Protein AF-A0A1V4ISD0-F1 (afdb_monomer_lite)

Secondary structure (DSSP, 8-state):
--EEE-TTS-EEES---TT-BHHHHHHHHHHHHHHS---GGG-TT-TTTSSS--B--HHHHHHHTTT-HHHHHHHHHHHEEEEE-TTT-SEEEEE--SSS-TTB-TTS-BTTGGG--HHHHH--SS-B-HHHHHHHHHHHHHHHHHHHHHHHHHHS---HHHHHHHTTSTTTT-SSS--BHHHHHHHHHHTTSS-HHHHHHHT----

Structure (mmCIF, N/CA/C/O backbone):
data_AF-A0A1V4ISD0-F1
#
_entry.id   AF-A0A1V4ISD0-F1
#
loop_
_atom_site.group_PDB
_atom_site.id
_atom_site.type_symbol
_atom_site.label_atom_id
_atom_site.label_alt_id
_atom_site.label_comp_id
_atom_site.label_asym_id
_atom_site.label_entity_id
_atom_site.label_seq_id
_atom_site.pdbx_PDB_ins_code
_atom_site.Cartn_x
_atom_site.Cartn_y
_atom_site.Cartn_z
_atom_site.occupancy
_atom_site.B_iso_or_equiv
_atom_site.auth_seq_id
_atom_site.auth_comp_id
_atom_site.auth_asym_id
_atom_site.auth_atom_id
_atom_site.pdbx_PDB_model_num
ATOM 1 N N . MET A 1 1 ? -12.040 -13.423 4.456 1.00 89.31 1 MET A N 1
ATOM 2 C CA . MET A 1 1 ? -11.631 -13.201 5.857 1.00 89.31 1 MET A CA 1
ATOM 3 C C . MET A 1 1 ? -12.620 -12.253 6.519 1.00 89.31 1 MET A C 1
ATOM 5 O O . MET A 1 1 ? -13.401 -11.621 5.814 1.00 89.31 1 MET A O 1
ATOM 9 N N . LYS A 1 2 ? -12.567 -12.124 7.839 1.00 94.94 2 LYS A N 1
ATOM 10 C CA . LYS A 1 2 ? -13.334 -11.169 8.632 1.00 94.94 2 LYS A CA 1
ATOM 11 C C . LYS A 1 2 ? -12.433 -10.589 9.715 1.00 94.94 2 LYS A C 1
ATOM 13 O O . LYS A 1 2 ? -11.799 -11.337 10.454 1.00 94.94 2 LYS A O 1
ATOM 18 N N . LEU A 1 3 ? -12.411 -9.263 9.832 1.00 96.69 3 LEU A N 1
ATOM 19 C CA . LEU A 1 3 ? -11.763 -8.590 10.955 1.00 96.69 3 LEU A CA 1
ATOM 20 C C . LEU A 1 3 ? -12.702 -8.512 12.161 1.00 96.69 3 LEU A C 1
ATOM 22 O O . LEU A 1 3 ? -13.912 -8.314 12.018 1.00 96.69 3 LEU A O 1
ATOM 26 N N . GLN A 1 4 ? -12.132 -8.663 13.350 1.00 95.19 4 GLN A N 1
ATOM 27 C CA . GLN A 1 4 ? -12.826 -8.600 14.630 1.00 95.19 4 GLN A CA 1
ATOM 28 C C . GLN A 1 4 ? -11.865 -8.199 15.752 1.00 95.19 4 GLN A C 1
ATOM 30 O O . GLN A 1 4 ? -10.648 -8.245 15.585 1.00 95.19 4 GLN A O 1
ATOM 35 N N . PHE A 1 5 ? -12.412 -7.794 16.896 1.00 94.94 5 PHE A N 1
ATOM 36 C CA . PHE A 1 5 ? -11.618 -7.644 18.110 1.00 94.94 5 PHE A CA 1
ATOM 37 C C . PHE A 1 5 ? -11.350 -9.019 18.725 1.00 94.94 5 PHE A C 1
ATOM 39 O O . PHE A 1 5 ? -12.264 -9.836 18.834 1.00 94.94 5 PHE A O 1
ATOM 46 N N . ASP A 1 6 ? -10.102 -9.268 19.108 1.00 93.75 6 ASP A N 1
ATOM 47 C CA . ASP A 1 6 ? -9.699 -10.447 19.866 1.00 93.75 6 ASP A CA 1
ATOM 48 C C . ASP A 1 6 ? -10.039 -10.308 21.363 1.00 93.75 6 ASP A C 1
ATOM 50 O O . ASP A 1 6 ? -10.579 -9.290 21.809 1.00 93.75 6 ASP A O 1
ATOM 54 N N . ALA A 1 7 ? -9.732 -11.337 22.160 1.00 92.50 7 ALA A N 1
ATOM 55 C CA . ALA A 1 7 ? -10.010 -11.338 23.601 1.00 92.50 7 ALA A CA 1
ATOM 56 C C . ALA A 1 7 ? -9.284 -10.221 24.384 1.00 92.50 7 ALA A C 1
ATOM 58 O O . ALA A 1 7 ? -9.693 -9.890 25.497 1.00 92.50 7 ALA A O 1
ATOM 59 N N . GLU A 1 8 ? -8.230 -9.629 23.815 1.00 93.75 8 GLU A N 1
ATOM 60 C CA . GLU A 1 8 ? -7.487 -8.500 24.384 1.00 93.75 8 GLU A CA 1
ATOM 61 C C . GLU A 1 8 ? -7.990 -7.143 23.855 1.00 93.75 8 GLU A C 1
ATOM 63 O O . GLU A 1 8 ? -7.431 -6.098 24.194 1.00 93.75 8 GLU A O 1
ATOM 68 N N . GLY A 1 9 ? -9.035 -7.137 23.021 1.00 93.12 9 GLY A N 1
ATOM 69 C CA . GLY A 1 9 ? -9.573 -5.933 22.390 1.00 93.12 9 GLY A CA 1
ATOM 70 C C . GLY A 1 9 ? -8.717 -5.409 21.234 1.00 93.12 9 GLY A C 1
ATOM 71 O O . GLY A 1 9 ? -8.864 -4.250 20.842 1.00 93.12 9 GLY A O 1
ATOM 72 N N . LYS A 1 10 ? -7.814 -6.224 20.677 1.00 94.75 10 LYS A N 1
ATOM 73 C CA . LYS A 1 10 ? -6.991 -5.853 19.521 1.00 94.75 10 LYS A CA 1
ATOM 74 C C . LYS A 1 10 ? -7.644 -6.318 18.228 1.00 94.75 10 LYS A C 1
ATOM 76 O O . LYS A 1 10 ? -8.254 -7.378 18.161 1.00 94.75 10 LYS A O 1
ATOM 81 N N . VAL A 1 11 ? -7.479 -5.542 17.164 1.00 95.12 11 VAL A N 1
ATOM 82 C CA . VAL A 1 11 ? -7.968 -5.914 15.835 1.00 95.12 11 VAL A CA 1
ATOM 83 C C . VAL A 1 11 ? -7.170 -7.103 15.306 1.00 95.12 11 VAL A C 1
ATOM 85 O O . VAL A 1 11 ? -5.937 -7.069 15.227 1.00 95.12 11 VAL A O 1
ATOM 88 N N . ASN A 1 12 ? -7.886 -8.152 14.932 1.00 96.25 12 ASN A N 1
ATOM 89 C CA . ASN A 1 12 ? -7.360 -9.381 14.362 1.00 96.25 12 ASN A CA 1
ATOM 90 C C . ASN A 1 12 ? -8.290 -9.876 13.245 1.00 96.25 12 ASN A C 1
ATOM 92 O O . ASN A 1 12 ? -9.368 -9.320 13.038 1.00 96.25 12 ASN A O 1
ATOM 96 N N . TYR A 1 13 ? -7.876 -10.907 12.518 1.00 96.06 13 TYR A N 1
ATOM 97 C CA . TYR A 1 13 ? -8.700 -11.591 11.529 1.00 96.06 13 TYR A CA 1
ATOM 98 C C . TYR A 1 13 ? -8.968 -13.038 11.936 1.00 96.06 13 TYR A C 1
ATOM 100 O O . TYR A 1 13 ? -8.161 -13.659 12.624 1.00 96.06 13 TYR A O 1
ATOM 108 N N . ASP A 1 14 ? -10.104 -13.567 11.487 1.00 95.00 14 ASP A N 1
ATOM 109 C CA . ASP A 1 14 ? -10.493 -14.958 11.717 1.00 95.00 14 ASP A CA 1
ATOM 110 C C . ASP A 1 14 ? -9.541 -15.934 11.010 1.00 95.00 14 ASP A C 1
ATOM 112 O O . ASP A 1 14 ? -8.910 -16.777 11.642 1.00 95.00 14 ASP A O 1
ATOM 116 N N . LYS A 1 15 ? -9.400 -15.810 9.690 1.00 95.62 15 LYS A N 1
ATOM 117 C CA . LYS A 1 15 ? -8.555 -16.658 8.859 1.00 95.62 15 LYS A CA 1
ATOM 118 C C . LYS A 1 15 ? -8.295 -16.061 7.487 1.00 95.62 15 LYS A C 1
ATOM 120 O O . LYS A 1 15 ? -9.126 -15.354 6.912 1.00 95.62 15 LYS A O 1
ATOM 125 N N . ILE A 1 16 ? -7.160 -16.456 6.931 1.00 96.56 16 ILE A N 1
ATOM 126 C CA . ILE A 1 16 ? -6.814 -16.293 5.521 1.00 96.56 16 ILE A CA 1
ATOM 127 C C . ILE A 1 16 ? -6.571 -17.673 4.905 1.00 96.56 16 ILE A C 1
ATOM 129 O O . ILE A 1 16 ? -6.437 -18.674 5.607 1.00 96.56 16 ILE A O 1
ATOM 133 N N . ASN A 1 17 ? -6.544 -17.740 3.582 1.00 95.81 17 ASN A N 1
ATOM 134 C CA . ASN A 1 17 ? -6.202 -18.939 2.824 1.00 95.81 17 ASN A CA 1
ATOM 135 C C . ASN A 1 17 ? -5.301 -18.564 1.640 1.00 95.81 17 ASN A C 1
ATOM 137 O O . ASN A 1 17 ? -5.129 -17.386 1.335 1.00 95.81 17 ASN A O 1
ATOM 141 N N . LYS A 1 18 ? -4.763 -19.568 0.944 1.00 95.94 18 LYS A N 1
ATOM 142 C CA . LYS A 1 18 ? -3.834 -19.363 -0.180 1.00 95.94 18 LYS A CA 1
ATOM 143 C C . LYS A 1 18 ? -4.419 -18.567 -1.357 1.00 95.94 18 LYS A C 1
ATOM 145 O O . LYS A 1 18 ? -3.673 -18.062 -2.182 1.00 95.94 18 LYS A O 1
ATOM 150 N N . SER A 1 19 ? -5.746 -18.462 -1.445 1.00 97.44 19 SER A N 1
ATOM 151 C CA . SER A 1 19 ? -6.449 -17.662 -2.458 1.00 97.44 19 SER A CA 1
ATOM 152 C C . SER A 1 19 ? -6.842 -16.262 -1.973 1.00 97.44 19 SER A C 1
ATOM 154 O O . SER A 1 19 ? -7.517 -15.545 -2.701 1.00 97.44 19 SER A O 1
ATOM 156 N N . THR A 1 20 ? -6.485 -15.882 -0.742 1.00 98.31 20 THR A N 1
ATOM 157 C CA . THR A 1 20 ? -6.809 -14.557 -0.200 1.00 98.31 20 THR A CA 1
ATOM 158 C C . THR A 1 20 ? -5.965 -13.502 -0.901 1.00 98.31 20 THR A C 1
ATOM 160 O O . THR A 1 20 ? -4.745 -13.637 -0.995 1.00 98.31 20 THR A O 1
ATOM 163 N N . THR A 1 21 ? -6.618 -12.448 -1.372 1.00 98.69 21 THR A N 1
ATOM 164 C CA . THR A 1 21 ? -5.990 -11.310 -2.048 1.00 98.69 21 THR A CA 1
ATOM 165 C C . THR A 1 21 ? -5.805 -10.135 -1.097 1.00 98.69 21 THR A C 1
ATOM 167 O O . THR A 1 21 ? -6.469 -10.034 -0.062 1.00 98.69 21 THR A O 1
ATOM 170 N N . VAL A 1 22 ? -4.949 -9.184 -1.471 1.00 98.62 22 VAL A N 1
ATOM 171 C CA . V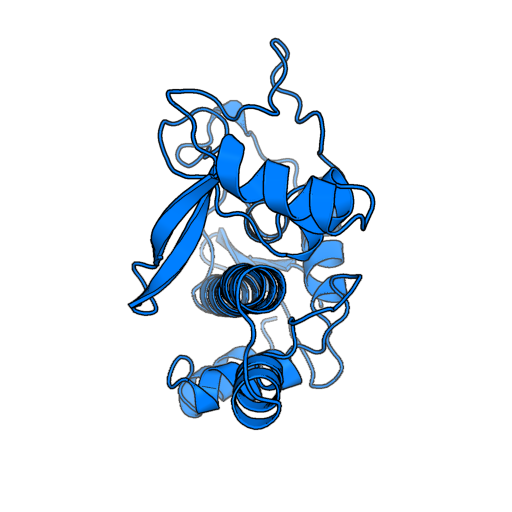AL A 1 22 ? -4.862 -7.882 -0.793 1.00 98.62 22 VAL A CA 1
ATOM 172 C C . VAL A 1 22 ? -6.226 -7.190 -0.794 1.00 98.62 22 VAL A C 1
ATOM 174 O O . VAL A 1 22 ? -6.621 -6.617 0.220 1.00 98.62 22 VAL A O 1
ATOM 177 N N . LYS A 1 23 ? -6.995 -7.302 -1.883 1.00 98.12 23 LYS A N 1
ATOM 178 C CA . LYS A 1 23 ? -8.324 -6.701 -1.997 1.00 98.12 23 LYS A CA 1
ATOM 179 C C . LYS A 1 23 ? -9.264 -7.230 -0.920 1.00 98.12 23 LYS A C 1
ATOM 181 O O . LYS A 1 23 ? -9.967 -6.435 -0.304 1.00 98.12 23 LYS A O 1
ATOM 186 N N . ASP A 1 24 ? -9.228 -8.532 -0.642 1.00 98.31 24 ASP A N 1
ATOM 187 C CA . ASP A 1 24 ? -10.036 -9.141 0.420 1.00 98.31 24 ASP A CA 1
ATOM 188 C C . ASP A 1 24 ? -9.707 -8.554 1.800 1.00 98.31 24 ASP A C 1
ATOM 190 O O . ASP A 1 24 ? -10.611 -8.356 2.618 1.00 98.31 24 ASP A O 1
ATOM 194 N N . ILE A 1 25 ? -8.430 -8.237 2.059 1.00 97.94 25 ILE A N 1
ATOM 195 C CA . ILE A 1 25 ? -8.010 -7.537 3.282 1.00 97.94 25 ILE A CA 1
ATOM 196 C C . ILE A 1 25 ? -8.640 -6.146 3.329 1.00 97.94 25 ILE A C 1
ATOM 198 O O . ILE A 1 25 ? -9.249 -5.782 4.332 1.00 97.94 25 ILE A O 1
ATOM 202 N N . LEU A 1 26 ? -8.512 -5.369 2.251 1.00 97.69 26 LEU A N 1
ATOM 203 C CA . LEU A 1 26 ? -8.993 -3.986 2.195 1.00 97.69 26 LEU A CA 1
ATOM 204 C C . LEU A 1 26 ? -10.513 -3.906 2.328 1.00 97.69 26 LEU A C 1
ATOM 206 O O . LEU A 1 26 ? -11.014 -3.112 3.121 1.00 97.69 26 LEU A O 1
ATOM 210 N N . ASP A 1 27 ? -11.232 -4.779 1.626 1.00 97.38 27 ASP A N 1
ATOM 211 C CA . ASP A 1 27 ? -12.682 -4.903 1.748 1.00 97.38 27 ASP A CA 1
ATOM 212 C C . ASP A 1 27 ? -13.069 -5.270 3.194 1.00 97.38 27 ASP A C 1
ATOM 214 O O . ASP A 1 27 ? -14.032 -4.733 3.743 1.00 97.38 27 ASP A O 1
ATOM 218 N N . SER A 1 28 ? -12.288 -6.133 3.855 1.00 97.50 28 SER A N 1
ATOM 219 C CA . SER A 1 28 ? -12.518 -6.501 5.258 1.00 97.50 28 SER A CA 1
ATOM 220 C C . SER A 1 28 ? -12.265 -5.346 6.227 1.00 97.50 28 SER A C 1
ATOM 222 O O . SER A 1 28 ? -12.998 -5.225 7.210 1.00 97.50 28 SER A O 1
ATOM 224 N N . VAL A 1 29 ? -11.274 -4.486 5.962 1.00 96.62 29 VAL A N 1
ATOM 225 C CA . VAL A 1 29 ? -11.042 -3.245 6.724 1.00 96.62 29 VAL A CA 1
ATOM 226 C C . VAL A 1 29 ? -12.230 -2.301 6.577 1.00 96.62 29 VAL A C 1
ATOM 228 O O . VAL A 1 29 ? -12.762 -1.835 7.585 1.00 96.62 29 VAL A O 1
ATOM 231 N N . ASP A 1 30 ? -12.693 -2.067 5.349 1.00 94.69 30 ASP A N 1
ATOM 232 C CA . ASP A 1 30 ? -13.827 -1.177 5.090 1.00 94.69 30 ASP A CA 1
ATOM 233 C C . ASP A 1 30 ? -15.115 -1.713 5.760 1.00 94.69 30 ASP A C 1
ATOM 235 O O . ASP A 1 30 ? -15.827 -0.966 6.435 1.00 94.69 30 ASP A O 1
ATOM 239 N N . ILE A 1 31 ? -15.386 -3.024 5.676 1.00 96.56 31 ILE A N 1
ATOM 240 C CA . ILE A 1 31 ? -16.509 -3.673 6.382 1.00 96.56 31 ILE A CA 1
ATOM 241 C C . ILE A 1 31 ? -16.371 -3.523 7.903 1.00 96.56 31 ILE A C 1
ATOM 243 O O . ILE A 1 31 ? -17.351 -3.222 8.590 1.00 96.56 31 ILE A O 1
ATOM 247 N N . PHE A 1 32 ? -15.172 -3.732 8.447 1.00 96.12 32 PHE A N 1
ATOM 248 C CA . PHE A 1 32 ? -14.924 -3.625 9.881 1.00 96.12 32 PHE A CA 1
ATOM 249 C C . PHE A 1 32 ? -15.177 -2.216 10.405 1.00 96.12 32 PHE A C 1
ATOM 251 O O . PHE A 1 32 ? -15.872 -2.076 11.409 1.00 96.12 32 PHE A O 1
ATOM 258 N N . LEU A 1 33 ? -14.672 -1.190 9.718 1.00 92.44 33 LEU A N 1
ATOM 259 C CA . LEU A 1 33 ? -14.842 0.214 10.102 1.00 92.44 33 LEU A CA 1
ATOM 260 C C . LEU A 1 33 ? -16.295 0.687 9.961 1.00 92.44 33 LEU A C 1
ATOM 262 O O . LEU A 1 33 ? -16.757 1.475 10.782 1.00 92.44 33 LEU A O 1
ATOM 266 N N . ASN A 1 34 ? -17.035 0.174 8.974 1.00 92.94 34 ASN A N 1
ATOM 267 C CA . ASN A 1 34 ? -18.469 0.448 8.840 1.00 92.94 34 ASN A CA 1
ATOM 268 C C . ASN A 1 34 ? -19.282 -0.144 10.001 1.00 92.94 34 ASN A C 1
ATOM 270 O O . ASN A 1 34 ? -20.215 0.490 10.491 1.00 92.94 34 ASN A O 1
ATOM 274 N N . ASN A 1 35 ? -18.923 -1.348 10.453 1.00 93.88 35 ASN A N 1
ATOM 275 C CA . ASN A 1 35 ? -19.599 -2.021 11.565 1.00 93.88 35 ASN A CA 1
ATOM 276 C C . ASN A 1 35 ? -19.117 -1.540 12.942 1.00 93.88 35 ASN A C 1
ATOM 278 O O . ASN A 1 35 ? -19.845 -1.668 13.923 1.00 93.88 35 ASN A O 1
ATOM 282 N N . ASN A 1 36 ? -17.904 -0.992 13.015 1.00 90.38 36 ASN A N 1
ATOM 283 C CA . ASN A 1 36 ? -17.269 -0.508 14.237 1.00 90.38 36 ASN A CA 1
ATOM 284 C C . ASN A 1 36 ? -16.715 0.906 13.998 1.00 90.38 36 ASN A C 1
ATOM 286 O O . ASN A 1 36 ? -15.499 1.067 13.858 1.00 90.38 36 ASN A O 1
ATOM 290 N N . PRO A 1 37 ? -17.579 1.938 13.927 1.00 84.88 37 PRO A N 1
ATOM 291 C CA . PRO A 1 37 ? -17.124 3.307 13.737 1.00 84.88 37 PRO A CA 1
ATOM 292 C C . PRO A 1 37 ? -16.153 3.702 14.853 1.00 84.88 37 PRO A C 1
ATOM 294 O O . PRO A 1 37 ? -16.508 3.686 16.032 1.00 84.88 37 PRO A O 1
ATOM 297 N N . LEU A 1 38 ? -14.919 4.036 14.481 1.00 78.75 38 LEU A N 1
ATOM 298 C CA . LEU A 1 38 ? -13.887 4.446 15.429 1.00 78.75 38 LEU A CA 1
ATOM 299 C C . LEU A 1 38 ? -13.968 5.950 15.685 1.00 78.75 38 LEU A C 1
ATOM 301 O O . LEU A 1 38 ? -14.173 6.738 14.759 1.00 78.75 38 LEU A O 1
ATOM 305 N N . ASP A 1 39 ? -13.752 6.359 16.935 1.00 73.50 39 ASP A N 1
ATOM 306 C CA . ASP A 1 39 ? -13.609 7.772 17.275 1.00 73.50 39 ASP A CA 1
ATOM 307 C C . ASP A 1 39 ? -12.235 8.289 16.827 1.00 73.50 39 ASP A C 1
ATOM 309 O O . ASP A 1 39 ? -11.263 8.336 17.583 1.00 73.50 39 ASP A O 1
ATOM 313 N N . CYS A 1 40 ? -12.156 8.697 15.561 1.00 64.62 40 CYS A N 1
ATOM 314 C CA . CYS A 1 40 ? -10.941 9.253 14.976 1.00 64.62 40 CYS A CA 1
ATOM 315 C C . CYS A 1 40 ? -10.448 10.524 15.692 1.00 64.62 40 CYS A C 1
ATOM 317 O O . CYS A 1 40 ? -9.288 10.895 15.506 1.00 64.62 40 CYS A O 1
ATOM 319 N N . SER A 1 41 ? -11.283 11.199 16.495 1.00 65.19 41 SER A N 1
ATOM 320 C CA . SER A 1 41 ? -10.867 12.389 17.249 1.00 65.19 41 SER A CA 1
ATOM 321 C C . SER A 1 41 ? -9.951 12.043 18.430 1.00 65.19 41 SER A C 1
ATOM 323 O O . SER A 1 41 ? -9.050 12.819 18.748 1.00 65.19 41 SER A O 1
ATOM 325 N N . GLY A 1 42 ? -10.110 10.844 19.002 1.00 65.94 42 GLY A N 1
ATOM 326 C CA . GLY A 1 42 ? -9.232 10.273 20.028 1.00 65.94 42 GLY A CA 1
ATOM 327 C C . GLY A 1 42 ? -8.022 9.523 19.466 1.00 65.94 42 GLY A C 1
ATOM 328 O O . GLY A 1 42 ? -7.266 8.915 20.219 1.00 65.94 42 GLY A O 1
ATOM 329 N N . CYS A 1 43 ? -7.829 9.543 18.145 1.00 75.56 43 CYS A N 1
ATOM 330 C CA . CYS A 1 43 ? -6.781 8.778 17.494 1.00 75.56 43 CYS A CA 1
ATOM 331 C C . CYS A 1 43 ? -5.389 9.365 17.755 1.00 75.56 43 CYS A C 1
ATOM 333 O O . CYS A 1 43 ? -4.945 10.302 17.080 1.00 75.56 43 CYS A O 1
ATOM 335 N N . GLU A 1 44 ? -4.655 8.764 18.692 1.00 71.12 44 GLU A N 1
ATOM 336 C CA . 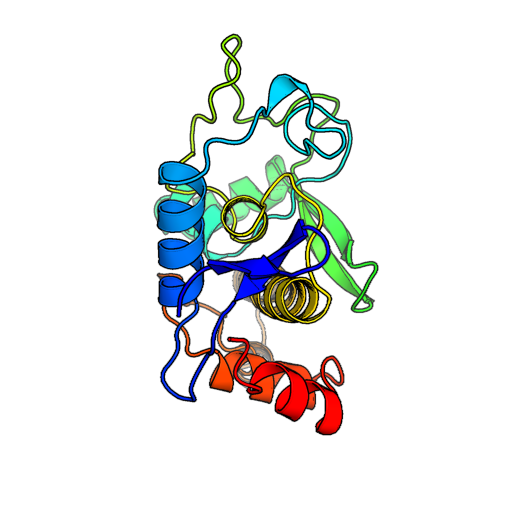GLU A 1 44 ? -3.275 9.155 18.979 1.00 71.12 44 GLU A CA 1
ATOM 337 C C . GLU A 1 44 ? -2.341 8.934 17.786 1.00 71.12 44 GLU A C 1
ATOM 339 O O . GLU A 1 44 ? -1.294 9.561 17.719 1.00 71.12 44 GLU A O 1
ATOM 344 N N . GLU A 1 45 ? -2.693 8.103 16.808 1.00 74.12 45 GLU A N 1
ATOM 345 C CA . GLU A 1 45 ? -1.800 7.749 15.702 1.00 74.12 45 GLU A CA 1
ATOM 346 C C . GLU A 1 45 ? -2.225 8.314 14.332 1.00 74.12 45 GLU A C 1
ATOM 348 O O . GLU A 1 45 ? -1.909 7.748 13.287 1.00 74.12 45 GLU A O 1
ATOM 353 N N . SER A 1 46 ? -2.919 9.457 14.294 1.00 77.38 46 SER A N 1
ATOM 354 C CA . SER A 1 46 ? -3.370 10.045 13.022 1.00 77.38 46 SER A CA 1
ATOM 355 C C . SER A 1 46 ? -2.219 10.631 12.190 1.00 77.38 46 SER A C 1
ATOM 357 O O . SER A 1 46 ? -1.830 11.795 12.351 1.00 77.38 46 SER A O 1
ATOM 359 N N . CYS A 1 47 ? -1.712 9.855 11.226 1.00 80.12 47 CYS A N 1
ATOM 360 C CA . CYS A 1 47 ? -0.718 10.332 10.262 1.00 80.12 47 CYS A CA 1
ATOM 361 C C . CYS A 1 47 ? -1.233 11.530 9.447 1.00 80.12 47 CYS A C 1
ATOM 363 O O . CYS A 1 47 ? -0.439 12.359 9.023 1.00 80.12 47 CYS A O 1
ATOM 365 N N . CYS A 1 48 ? -2.548 11.707 9.282 1.00 83.38 48 CYS A N 1
ATOM 366 C CA . CYS A 1 48 ? -3.117 12.834 8.541 1.00 83.38 48 CYS A CA 1
ATOM 367 C C . CYS A 1 48 ? -2.921 14.195 9.229 1.00 83.38 48 CYS A C 1
ATOM 369 O O . CYS A 1 48 ? -2.817 15.205 8.535 1.00 83.38 48 CYS A O 1
ATOM 371 N N . LYS A 1 49 ? -2.871 14.233 10.567 1.00 82.31 49 LYS A N 1
ATOM 372 C CA . LYS A 1 49 ? -2.783 15.476 11.362 1.00 82.31 49 LYS A CA 1
ATOM 373 C C . LYS A 1 49 ? -1.463 15.657 12.103 1.00 82.31 49 LYS A C 1
ATOM 375 O O . LYS A 1 49 ? -1.166 16.745 12.588 1.00 82.31 49 LYS A O 1
ATOM 380 N N . LYS A 1 50 ? -0.658 14.603 12.195 1.00 81.19 50 LYS A N 1
ATOM 381 C CA . LYS A 1 50 ? 0.672 14.653 12.806 1.00 81.19 50 LYS A CA 1
ATOM 382 C C . LYS A 1 50 ? 1.748 14.940 11.768 1.00 81.19 50 LYS A C 1
ATOM 384 O O . LYS A 1 50 ? 1.536 14.744 10.580 1.00 81.19 50 LYS A O 1
ATOM 389 N N . SER A 1 51 ? 2.937 15.334 12.214 1.00 80.38 51 SER A N 1
ATOM 390 C CA . SER A 1 51 ? 4.115 15.526 11.350 1.00 80.38 51 SER A CA 1
ATOM 391 C C . SER A 1 51 ? 4.717 14.218 10.814 1.00 80.38 51 SER A C 1
ATOM 393 O O . SER A 1 51 ? 5.712 14.245 10.091 1.00 80.38 51 SER A O 1
ATOM 395 N N . TRP A 1 52 ? 4.139 13.068 11.169 1.00 85.00 52 TRP A N 1
ATOM 396 C CA . TRP A 1 52 ? 4.574 11.755 10.701 1.00 85.00 52 TRP A CA 1
ATOM 397 C C . TRP A 1 52 ? 4.426 11.619 9.202 1.00 85.00 52 TRP A C 1
ATOM 399 O O . TRP A 1 52 ? 3.513 12.187 8.620 1.00 85.00 52 TRP A O 1
ATOM 409 N N . SER A 1 53 ? 5.327 10.870 8.583 1.00 88.00 53 SER A N 1
ATOM 410 C CA . SER A 1 53 ? 5.312 10.666 7.137 1.00 88.00 53 SER A CA 1
ATOM 411 C C . SER A 1 53 ? 4.073 9.878 6.706 1.00 88.00 53 SER A C 1
ATOM 413 O O . SER A 1 53 ? 3.492 9.149 7.501 1.00 88.00 53 SER A O 1
ATOM 415 N N . VAL A 1 54 ? 3.638 10.107 5.470 1.00 92.81 54 VAL A N 1
ATOM 416 C CA . VAL A 1 54 ? 2.617 9.287 4.813 1.00 92.81 54 VAL A CA 1
ATOM 417 C C . VAL A 1 54 ? 3.337 8.588 3.679 1.00 92.81 54 VAL A C 1
ATOM 419 O O . VAL A 1 54 ? 3.785 9.258 2.746 1.00 92.81 54 VAL A O 1
ATOM 422 N N . GLU A 1 55 ? 3.528 7.284 3.815 1.00 95.31 55 GLU A N 1
ATOM 423 C CA . GLU A 1 55 ? 4.164 6.455 2.802 1.00 95.31 55 GLU A CA 1
ATOM 424 C C . GLU A 1 55 ? 3.266 6.350 1.565 1.00 95.31 55 GLU A C 1
ATOM 426 O O . GLU A 1 55 ? 2.046 6.207 1.676 1.00 95.31 55 GLU A O 1
ATOM 431 N N . MET A 1 56 ? 3.877 6.459 0.387 1.00 97.31 56 MET A N 1
ATOM 432 C CA . MET A 1 56 ? 3.187 6.439 -0.900 1.00 97.31 56 MET A CA 1
ATOM 433 C C . MET A 1 56 ? 3.609 5.201 -1.680 1.00 97.31 56 MET A C 1
ATOM 435 O O . MET A 1 56 ? 4.797 4.899 -1.761 1.00 97.31 56 MET A O 1
ATOM 439 N N . ASP A 1 57 ? 2.639 4.502 -2.260 1.00 98.38 57 ASP A N 1
ATOM 440 C CA . ASP A 1 57 ? 2.867 3.340 -3.116 1.00 98.38 57 ASP A CA 1
ATOM 441 C C . ASP A 1 57 ? 2.595 3.634 -4.597 1.00 98.38 57 ASP A C 1
ATOM 443 O O . ASP A 1 57 ? 2.077 4.693 -4.971 1.00 98.38 57 ASP A O 1
ATOM 447 N N . ASN A 1 58 ? 2.957 2.671 -5.442 1.00 98.44 58 ASN A N 1
ATOM 448 C CA . ASN A 1 58 ? 2.885 2.781 -6.890 1.00 98.44 58 ASN A CA 1
ATOM 449 C C . ASN A 1 58 ? 1.456 2.944 -7.402 1.00 98.44 58 ASN A C 1
ATOM 451 O O . ASN A 1 58 ? 1.229 3.769 -8.284 1.00 98.44 58 ASN A O 1
ATOM 455 N N . ILE A 1 59 ? 0.481 2.219 -6.853 1.00 98.50 59 ILE A N 1
ATOM 456 C CA . ILE A 1 59 ? -0.909 2.320 -7.309 1.00 98.50 59 ILE A CA 1
ATOM 457 C C . ILE A 1 59 ? -1.464 3.699 -6.971 1.00 98.50 59 ILE A C 1
ATOM 459 O O . ILE A 1 59 ? -2.080 4.326 -7.831 1.00 98.50 59 ILE A O 1
ATOM 463 N N . CYS A 1 60 ? -1.237 4.192 -5.753 1.00 98.06 60 CYS A N 1
ATOM 464 C CA . CYS A 1 60 ? -1.673 5.531 -5.361 1.00 98.06 60 CYS A CA 1
ATOM 465 C C . CYS A 1 60 ? -1.096 6.608 -6.288 1.00 98.06 60 CYS A C 1
ATOM 467 O O . CYS A 1 60 ? -1.852 7.398 -6.853 1.00 98.06 60 CYS A O 1
ATOM 469 N N . VAL A 1 61 ? 0.225 6.610 -6.499 1.00 97.88 61 VAL A N 1
ATOM 470 C CA . VAL A 1 61 ? 0.883 7.586 -7.383 1.00 97.88 61 VAL A CA 1
ATOM 471 C C . VAL A 1 61 ? 0.352 7.478 -8.811 1.00 97.88 61 VAL A C 1
ATOM 473 O O . VAL A 1 61 ? -0.048 8.486 -9.386 1.00 97.88 61 VAL A O 1
ATOM 476 N N . ASN A 1 62 ? 0.262 6.267 -9.364 1.00 97.69 62 ASN A N 1
ATOM 477 C CA . ASN A 1 62 ? -0.249 6.070 -10.718 1.00 97.69 62 ASN A CA 1
ATOM 478 C C . ASN A 1 62 ? -1.716 6.513 -10.853 1.00 97.69 62 ASN A C 1
ATOM 480 O O . ASN A 1 62 ? -2.066 7.120 -11.861 1.00 97.69 62 ASN A O 1
ATOM 484 N N . LYS A 1 63 ? -2.576 6.285 -9.850 1.00 97.44 63 LYS A N 1
ATOM 485 C CA . LYS A 1 63 ? -3.966 6.777 -9.862 1.00 97.44 63 LYS A CA 1
ATOM 486 C C . LYS A 1 63 ? -4.031 8.304 -9.825 1.00 97.44 63 LYS A C 1
ATOM 488 O O . LYS A 1 63 ? -4.756 8.891 -10.624 1.00 97.44 63 LYS A O 1
ATOM 493 N N . LEU A 1 64 ? -3.243 8.950 -8.961 1.00 96.44 64 LEU A N 1
ATOM 494 C CA . LEU A 1 64 ? -3.183 10.417 -8.866 1.00 96.44 64 LEU A CA 1
ATOM 495 C C . LEU A 1 64 ? -2.629 11.081 -10.133 1.00 96.44 64 LEU A C 1
ATOM 497 O O . LEU A 1 64 ? -2.986 12.220 -10.428 1.00 96.44 64 LEU A O 1
ATOM 501 N N . SER A 1 65 ? -1.802 10.356 -10.879 1.00 96.44 65 SER A N 1
ATOM 502 C CA . SER A 1 65 ? -1.213 10.784 -12.148 1.00 96.44 65 SER A CA 1
ATOM 503 C C . SER A 1 65 ? -1.929 10.199 -13.370 1.00 96.44 65 SER A C 1
ATOM 505 O O . SER A 1 65 ? -1.349 10.128 -14.448 1.00 96.44 65 SER A O 1
ATOM 507 N N . ASN A 1 66 ? -3.168 9.711 -13.218 1.00 95.88 66 ASN A N 1
ATOM 508 C CA . ASN A 1 66 ? -3.991 9.157 -14.304 1.00 95.88 66 ASN A CA 1
ATOM 509 C C . ASN A 1 66 ? -3.281 8.111 -15.188 1.00 95.88 66 ASN A C 1
ATOM 511 O O . ASN A 1 66 ? -3.559 8.012 -16.384 1.00 95.88 66 ASN A O 1
ATOM 515 N N . TRP A 1 67 ? -2.371 7.325 -14.610 1.00 95.50 67 TRP A N 1
ATOM 516 C CA . TRP A 1 67 ? -1.540 6.341 -15.310 1.00 95.50 67 TRP A CA 1
ATOM 517 C C . TRP A 1 67 ? -0.643 6.933 -16.409 1.00 95.50 67 TRP A C 1
ATOM 519 O O . TRP A 1 67 ? -0.264 6.230 -17.346 1.00 95.50 67 TRP A O 1
ATOM 529 N N . ASN A 1 68 ? -0.303 8.216 -16.307 1.00 96.25 68 ASN A N 1
ATOM 530 C CA . ASN A 1 68 ? 0.653 8.881 -17.178 1.00 96.25 68 ASN A CA 1
ATOM 531 C C . ASN A 1 68 ?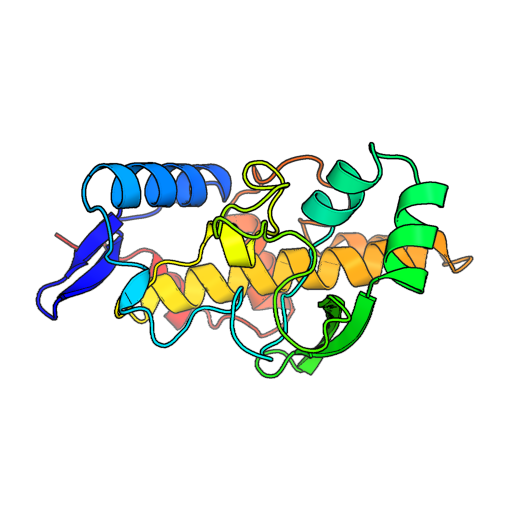 2.047 8.867 -16.528 1.00 96.25 68 ASN A C 1
ATOM 533 O O . ASN A 1 68 ? 2.228 9.381 -15.426 1.00 96.25 68 ASN A O 1
ATOM 537 N N . ASP A 1 69 ? 3.034 8.291 -17.221 1.00 93.75 69 ASP A N 1
ATOM 538 C CA . ASP A 1 69 ? 4.396 8.141 -16.693 1.00 93.75 69 ASP A CA 1
ATOM 539 C C . ASP A 1 69 ? 5.092 9.482 -16.421 1.00 93.75 69 ASP A C 1
ATOM 541 O O . ASP A 1 69 ? 5.804 9.597 -15.428 1.00 93.75 69 ASP A O 1
ATOM 545 N N . GLU A 1 70 ? 4.873 10.503 -17.256 1.00 94.50 70 GLU A N 1
ATOM 546 C CA . GLU A 1 70 ? 5.442 11.843 -17.059 1.00 94.50 70 GLU A CA 1
ATOM 547 C C . GLU A 1 70 ? 4.798 12.540 -15.850 1.00 94.50 70 GLU A C 1
ATOM 549 O O . GLU A 1 70 ? 5.493 13.115 -15.014 1.00 94.50 70 GLU A O 1
ATOM 554 N N . GLU A 1 71 ? 3.475 12.439 -15.698 1.00 96.38 71 GLU A N 1
ATOM 555 C CA . GLU A 1 71 ? 2.770 12.974 -14.525 1.00 96.38 71 GLU A CA 1
ATOM 556 C C . GLU A 1 71 ? 3.147 12.228 -13.237 1.00 96.38 71 GLU A C 1
ATOM 558 O O . GLU A 1 71 ? 3.237 12.847 -12.175 1.00 96.38 71 GLU A O 1
ATOM 563 N N . ALA A 1 72 ? 3.374 10.913 -13.298 1.00 95.81 72 ALA A N 1
ATOM 564 C CA . ALA A 1 72 ? 3.850 10.119 -12.164 1.00 95.81 72 ALA A CA 1
ATOM 565 C C . ALA A 1 72 ? 5.261 10.551 -11.754 1.00 95.81 72 ALA A C 1
ATOM 567 O O . ALA A 1 72 ? 5.516 10.774 -10.569 1.00 95.81 72 ALA A O 1
ATOM 568 N N . LEU A 1 73 ? 6.144 10.755 -12.735 1.00 93.69 73 LEU A N 1
ATOM 569 C CA . LEU A 1 73 ? 7.495 11.272 -12.526 1.00 93.69 73 LEU A CA 1
ATOM 570 C C . LEU A 1 73 ? 7.476 12.624 -11.811 1.00 93.69 73 LEU A C 1
ATOM 572 O O . LEU A 1 73 ? 8.108 12.796 -10.768 1.00 93.69 73 LEU A O 1
ATOM 576 N N . ASN A 1 74 ? 6.697 13.565 -12.347 1.00 95.00 74 ASN A N 1
ATOM 577 C CA . ASN A 1 74 ? 6.561 14.907 -11.792 1.00 95.00 74 ASN A CA 1
ATOM 578 C C . ASN A 1 74 ? 5.994 14.852 -10.369 1.00 95.00 74 ASN A C 1
ATOM 580 O O . ASN A 1 74 ? 6.474 15.550 -9.478 1.00 95.00 74 ASN A O 1
ATOM 584 N N . PHE A 1 75 ? 5.013 13.980 -10.117 1.00 95.12 75 PHE A N 1
ATOM 585 C CA . PHE A 1 75 ? 4.466 13.795 -8.777 1.00 95.12 75 PHE A CA 1
ATOM 586 C C . PHE A 1 75 ? 5.529 13.303 -7.786 1.00 95.12 75 PHE A C 1
ATOM 588 O O . PHE A 1 75 ? 5.649 13.871 -6.697 1.00 95.12 75 PHE A O 1
ATOM 595 N N . VAL A 1 76 ? 6.317 12.286 -8.152 1.00 95.69 76 VAL A N 1
ATOM 596 C CA . VAL A 1 76 ? 7.400 11.763 -7.304 1.00 95.69 76 VAL A CA 1
ATOM 597 C C . VAL A 1 76 ? 8.420 12.859 -6.996 1.00 95.69 76 VAL A C 1
ATOM 599 O O . VAL A 1 76 ? 8.715 13.101 -5.825 1.00 95.69 76 VAL A O 1
ATOM 602 N N . GLN A 1 77 ? 8.905 13.564 -8.018 1.00 93.19 77 GLN A N 1
ATOM 603 C CA . GLN A 1 77 ? 9.939 14.592 -7.872 1.00 93.19 77 GLN A CA 1
ATOM 604 C C . GLN A 1 77 ? 9.469 15.807 -7.058 1.00 93.19 77 GLN A C 1
ATOM 606 O O . GLN A 1 77 ? 10.215 16.319 -6.220 1.00 93.19 77 GLN A O 1
ATOM 611 N N . ASP A 1 78 ? 8.229 16.258 -7.264 1.00 93.50 78 ASP A N 1
ATOM 612 C CA . ASP A 1 78 ? 7.730 17.494 -6.656 1.00 93.50 78 ASP A CA 1
ATOM 613 C C . ASP A 1 78 ? 7.114 17.287 -5.272 1.00 93.50 78 ASP A C 1
ATOM 615 O O . ASP A 1 78 ? 7.098 18.207 -4.442 1.00 93.50 78 ASP A O 1
ATOM 619 N N . LYS A 1 79 ? 6.495 16.123 -5.041 1.00 94.75 79 LYS A N 1
ATOM 620 C CA . LYS A 1 79 ? 5.636 15.894 -3.869 1.00 94.75 79 LYS A CA 1
ATOM 621 C C . LYS A 1 79 ? 6.227 14.921 -2.871 1.00 94.75 79 LYS A C 1
ATOM 623 O O . LYS A 1 79 ? 5.768 14.937 -1.726 1.00 94.75 79 LYS A O 1
ATOM 628 N N . LEU A 1 80 ? 7.197 14.094 -3.258 1.00 96.38 80 LEU A N 1
ATOM 629 C CA . LEU A 1 80 ? 7.718 13.024 -2.412 1.00 96.38 80 LEU A CA 1
ATOM 630 C C . LEU A 1 80 ? 9.166 13.278 -1.990 1.00 96.38 80 LEU A C 1
ATOM 632 O O . LEU A 1 80 ? 9.902 14.049 -2.598 1.00 96.38 80 LEU A O 1
ATOM 636 N N . ILE A 1 81 ? 9.570 12.627 -0.904 1.00 95.88 81 ILE A N 1
ATOM 637 C CA . ILE A 1 81 ? 10.966 12.529 -0.471 1.00 95.88 81 ILE A CA 1
ATOM 638 C C . ILE A 1 81 ? 11.298 11.066 -0.184 1.00 95.88 81 ILE A C 1
ATOM 640 O O . ILE A 1 81 ? 10.456 10.337 0.347 1.00 95.88 81 ILE A O 1
ATOM 644 N N . LYS A 1 82 ? 12.524 10.643 -0.512 1.00 96.00 82 LYS A N 1
ATOM 645 C CA . LYS A 1 82 ? 13.033 9.322 -0.122 1.00 96.00 82 LYS A CA 1
ATOM 646 C C . LYS A 1 82 ? 13.345 9.304 1.377 1.00 96.00 82 LYS A C 1
ATOM 648 O O . LYS A 1 82 ? 13.923 10.253 1.916 1.00 96.00 82 LYS A O 1
ATOM 653 N N . LYS A 1 83 ? 12.966 8.221 2.049 1.00 95.19 83 LYS A N 1
ATOM 654 C CA . LYS A 1 83 ? 13.353 7.893 3.426 1.00 95.19 83 LYS A CA 1
ATOM 655 C C . LYS A 1 83 ? 13.622 6.406 3.531 1.00 95.19 83 LYS A C 1
ATOM 657 O O . LYS A 1 83 ? 12.915 5.625 2.914 1.00 95.19 83 LYS A O 1
ATOM 662 N N . THR A 1 84 ? 14.554 6.012 4.383 1.00 94.56 84 THR A N 1
ATOM 663 C CA . THR A 1 84 ? 14.750 4.597 4.698 1.00 94.56 84 THR A CA 1
ATOM 664 C C . THR A 1 84 ? 13.549 4.062 5.480 1.00 94.56 84 THR A C 1
ATOM 666 O O . THR A 1 84 ? 13.092 4.679 6.450 1.00 94.56 84 THR A O 1
ATOM 669 N N . ASN A 1 85 ? 13.017 2.924 5.048 1.00 91.69 85 ASN A N 1
ATOM 670 C CA . ASN A 1 85 ? 12.019 2.158 5.770 1.00 91.69 85 ASN A CA 1
ATOM 671 C C . ASN A 1 85 ? 12.666 1.562 7.027 1.00 91.69 85 ASN A C 1
ATOM 673 O O . ASN A 1 85 ? 13.642 0.819 6.945 1.00 91.69 85 ASN A O 1
ATOM 677 N N . TYR A 1 86 ? 12.115 1.895 8.193 1.00 82.44 86 TYR A N 1
ATOM 678 C CA . TYR A 1 86 ? 12.700 1.519 9.481 1.00 82.44 86 TYR A CA 1
ATOM 679 C C . TYR A 1 86 ? 12.708 0.004 9.733 1.00 82.44 86 TYR A C 1
ATOM 681 O O . TYR A 1 86 ? 13.582 -0.486 10.437 1.00 82.44 86 TYR A O 1
ATOM 689 N N . TYR A 1 87 ? 11.747 -0.735 9.172 1.00 82.94 87 TYR A N 1
ATOM 690 C CA . TYR A 1 87 ? 11.587 -2.165 9.436 1.00 82.94 87 TYR A CA 1
ATOM 691 C C . TYR A 1 87 ? 12.355 -3.051 8.457 1.00 82.94 87 TYR A C 1
ATOM 693 O O . TYR A 1 87 ? 12.699 -4.176 8.809 1.00 82.94 87 TYR A O 1
ATOM 701 N N . ARG A 1 88 ? 12.579 -2.578 7.225 1.00 87.75 88 ARG A N 1
ATOM 702 C CA . ARG A 1 88 ? 13.063 -3.405 6.104 1.00 87.75 88 ARG A CA 1
ATOM 703 C C . ARG A 1 88 ? 14.319 -2.867 5.412 1.00 87.75 88 ARG A C 1
ATOM 705 O O . ARG A 1 88 ? 14.746 -3.442 4.420 1.00 87.75 88 ARG A O 1
ATOM 712 N N . GLU A 1 89 ? 14.876 -1.760 5.903 1.00 88.38 89 GLU A N 1
ATOM 713 C CA . GLU A 1 89 ? 16.151 -1.170 5.457 1.00 88.38 89 GLU A CA 1
ATOM 714 C C . GLU A 1 89 ? 16.243 -0.809 3.956 1.00 88.38 89 GLU A C 1
ATOM 716 O O . GLU A 1 89 ? 17.332 -0.574 3.439 1.00 88.38 89 GLU A O 1
ATOM 721 N N . PHE A 1 90 ? 15.111 -0.693 3.251 1.00 92.56 90 PHE A N 1
ATOM 722 C CA . PHE A 1 90 ? 15.051 -0.192 1.871 1.00 92.56 90 PHE A CA 1
ATOM 723 C C . PHE A 1 90 ? 14.570 1.266 1.819 1.00 92.56 90 PHE A C 1
ATOM 725 O O . PHE A 1 90 ? 13.894 1.739 2.732 1.00 92.56 90 PHE A O 1
ATOM 732 N N . ASP A 1 91 ? 14.882 1.995 0.748 1.00 95.31 91 ASP A N 1
ATOM 733 C CA . ASP A 1 91 ? 14.363 3.354 0.546 1.00 95.31 91 ASP A CA 1
ATOM 734 C C . ASP A 1 91 ? 12.906 3.336 0.081 1.00 95.31 91 ASP A C 1
ATOM 736 O O . ASP A 1 91 ? 12.566 2.644 -0.866 1.00 95.31 91 ASP A O 1
ATOM 740 N N . GLN A 1 92 ? 12.060 4.161 0.688 1.00 96.50 92 GLN A N 1
ATOM 741 C CA . GLN A 1 92 ? 10.654 4.349 0.330 1.00 96.50 92 GLN A CA 1
ATOM 742 C C . GLN A 1 92 ? 10.346 5.822 0.062 1.00 96.50 92 GLN A C 1
ATOM 744 O O . GLN A 1 92 ? 11.008 6.722 0.590 1.00 96.50 92 GLN A O 1
ATOM 749 N N . TYR A 1 93 ? 9.295 6.076 -0.714 1.00 97.94 93 TYR A N 1
ATOM 750 C CA . TYR A 1 93 ? 8.786 7.424 -0.929 1.00 97.94 93 TYR A CA 1
ATOM 751 C C . TYR A 1 93 ? 7.703 7.784 0.085 1.00 97.94 93 TYR A C 1
ATOM 753 O O . TYR A 1 93 ? 6.765 7.026 0.335 1.00 97.94 93 TYR A O 1
ATOM 761 N N . VAL A 1 94 ? 7.812 8.985 0.647 1.00 96.00 94 VAL A N 1
ATOM 762 C CA . VAL A 1 94 ? 6.803 9.549 1.547 1.00 96.00 94 VAL A CA 1
ATOM 763 C C . VAL A 1 94 ? 6.401 10.950 1.106 1.00 96.00 94 VAL A C 1
ATOM 765 O O . VAL A 1 94 ? 7.211 11.669 0.519 1.00 96.00 94 VAL A O 1
ATOM 768 N N . LEU A 1 95 ? 5.178 11.377 1.432 1.00 94.62 95 LEU A N 1
ATOM 769 C CA . LEU A 1 95 ? 4.732 12.747 1.167 1.00 94.62 95 LEU A CA 1
ATOM 770 C C . LEU A 1 95 ? 5.648 13.769 1.845 1.00 94.62 95 LEU A C 1
ATOM 772 O O . LEU A 1 95 ? 5.877 13.732 3.060 1.00 94.62 95 LEU A O 1
ATOM 776 N N . ASN A 1 96 ? 6.092 14.749 1.064 1.00 91.81 96 ASN A N 1
ATOM 777 C CA . ASN A 1 96 ? 6.770 15.936 1.552 1.00 91.81 96 ASN A CA 1
ATOM 778 C C . ASN A 1 96 ? 5.752 16.886 2.192 1.00 91.81 96 ASN A C 1
ATOM 780 O O . ASN A 1 96 ? 5.234 17.814 1.561 1.00 91.81 96 ASN A O 1
ATOM 784 N N . LYS A 1 97 ? 5.438 16.637 3.463 1.00 88.69 97 LYS A N 1
ATOM 785 C CA . LYS A 1 97 ? 4.535 17.480 4.246 1.00 88.69 97 LYS A CA 1
ATOM 786 C C . LYS A 1 97 ? 5.218 18.056 5.480 1.00 88.69 97 LYS A C 1
ATOM 788 O O . LYS A 1 97 ? 6.095 17.440 6.082 1.00 88.69 97 LYS A O 1
ATOM 793 N N . LYS A 1 98 ? 4.776 19.252 5.878 1.00 81.94 98 LYS A N 1
ATOM 794 C CA . LYS A 1 98 ? 5.314 19.984 7.041 1.00 81.94 98 LYS A CA 1
ATOM 795 C C . LYS A 1 98 ? 4.446 19.864 8.296 1.00 81.94 98 LYS A C 1
ATOM 797 O O . LYS A 1 98 ? 4.965 19.983 9.401 1.00 81.94 98 LYS A O 1
ATOM 802 N N . LYS A 1 99 ? 3.133 19.680 8.130 1.00 84.88 99 LYS A N 1
ATOM 803 C CA . LYS A 1 99 ? 2.146 19.563 9.213 1.00 84.88 99 LYS A CA 1
ATOM 804 C C . LYS A 1 99 ? 1.119 18.492 8.829 1.00 84.88 99 LYS A C 1
ATOM 806 O O . LYS A 1 99 ? 1.434 17.304 8.844 1.00 84.88 99 LYS A O 1
ATOM 811 N N . ASP A 1 100 ? -0.058 18.932 8.413 1.00 88.44 100 ASP A N 1
ATOM 812 C CA . ASP A 1 100 ? -1.157 18.106 7.943 1.00 88.44 100 ASP A CA 1
ATOM 813 C C . ASP A 1 100 ? -0.831 17.466 6.587 1.00 88.44 100 ASP A C 1
ATOM 815 O O . ASP A 1 100 ? -0.004 17.968 5.822 1.00 88.44 100 ASP A O 1
ATOM 819 N N . CYS A 1 101 ? -1.478 16.338 6.296 1.00 90.38 101 CYS A N 1
ATOM 820 C CA . CYS A 1 101 ? -1.420 15.710 4.981 1.00 90.38 101 CYS A CA 1
ATOM 821 C C . CYS A 1 101 ? -1.924 16.675 3.902 1.00 90.38 101 CYS A C 1
ATOM 823 O O . CYS A 1 101 ? -2.967 17.300 4.067 1.00 90.38 101 CYS A O 1
ATOM 825 N N . ASN A 1 102 ? -1.226 16.747 2.769 1.00 90.31 102 ASN A N 1
ATOM 826 C CA . ASN A 1 102 ? -1.557 17.660 1.670 1.00 90.31 102 ASN A CA 1
ATOM 827 C C . ASN A 1 102 ? -2.942 17.385 1.045 1.00 90.31 102 ASN A C 1
ATOM 829 O O . ASN A 1 102 ? -3.446 18.214 0.294 1.00 90.31 102 ASN A O 1
ATOM 833 N N . PHE A 1 103 ? -3.548 16.237 1.359 1.00 92.19 103 PHE A N 1
ATOM 834 C CA . PHE A 1 103 ? -4.859 15.812 0.873 1.00 92.19 103 PHE A CA 1
ATOM 835 C C . PHE A 1 103 ? -5.988 15.975 1.897 1.00 92.19 103 PHE A C 1
ATOM 837 O O . PHE A 1 103 ? -7.088 15.484 1.658 1.00 92.19 103 PHE A O 1
ATOM 844 N N . ILE A 1 104 ? -5.753 16.608 3.052 1.00 89.31 104 ILE A N 1
ATOM 845 C CA . ILE A 1 104 ? -6.825 16.847 4.026 1.00 89.31 104 ILE A CA 1
ATOM 846 C C . ILE A 1 104 ? -7.475 18.216 3.814 1.00 89.31 104 ILE A C 1
ATOM 848 O O . ILE A 1 104 ? -6.790 19.228 3.677 1.00 89.31 104 ILE A O 1
ATOM 852 N N . THR A 1 105 ? -8.806 18.253 3.804 1.00 88.12 105 THR A N 1
ATOM 853 C CA . THR A 1 105 ? -9.574 19.501 3.789 1.00 88.12 105 THR A CA 1
ATOM 854 C C . THR A 1 105 ? -9.559 20.177 5.161 1.00 88.12 105 THR A C 1
ATOM 856 O O . THR A 1 105 ? -9.251 19.563 6.188 1.00 88.12 105 THR A O 1
ATOM 859 N N . GLU A 1 106 ? -9.995 21.437 5.201 1.00 84.06 106 GLU A N 1
ATOM 860 C CA . GLU A 1 106 ? -10.251 22.170 6.450 1.00 84.06 106 GLU A CA 1
ATOM 861 C C . GLU A 1 106 ? -11.299 21.473 7.339 1.00 84.06 106 GLU A C 1
ATOM 863 O O . GLU A 1 106 ? -11.252 21.576 8.561 1.00 84.06 106 GLU A O 1
ATOM 868 N N . THR A 1 107 ? -12.209 20.704 6.732 1.00 83.81 107 THR A N 1
ATOM 869 C CA . THR A 1 107 ? -13.234 19.895 7.412 1.00 83.81 107 THR A CA 1
ATOM 870 C C . THR A 1 107 ? -12.761 18.488 7.798 1.00 83.81 107 THR A C 1
ATOM 872 O O . THR A 1 107 ? -13.578 17.650 8.167 1.00 83.81 107 THR A O 1
ATOM 875 N N . ASN A 1 108 ? -11.452 18.217 7.745 1.00 81.50 108 ASN A N 1
ATOM 876 C CA . ASN A 1 108 ? -10.835 16.933 8.101 1.00 81.50 108 ASN A CA 1
ATOM 877 C C . ASN A 1 108 ? -11.236 15.744 7.211 1.00 81.50 108 ASN A C 1
ATOM 879 O O . ASN A 1 108 ? -11.206 14.599 7.661 1.00 81.50 108 ASN A O 1
ATOM 883 N N . LEU A 1 109 ? -11.563 15.996 5.942 1.00 84.94 109 LEU A N 1
ATOM 884 C CA . LEU A 1 109 ? -11.864 14.952 4.960 1.00 84.94 109 LEU A CA 1
ATOM 885 C C . LEU A 1 109 ? -10.678 14.735 4.018 1.00 84.94 109 LEU A C 1
ATOM 887 O O . LEU A 1 109 ? -10.007 15.686 3.627 1.00 84.94 109 LEU A O 1
ATOM 891 N N . CYS A 1 110 ? -10.417 13.483 3.644 1.00 90.25 110 CYS A N 1
ATOM 892 C CA . CYS A 1 110 ? -9.393 13.157 2.652 1.00 90.25 110 CYS A CA 1
ATOM 893 C C . CYS A 1 110 ? -9.945 13.379 1.237 1.00 90.25 110 CYS A C 1
ATOM 895 O O . CYS A 1 110 ? -10.951 12.773 0.870 1.00 90.25 110 CYS A O 1
ATOM 897 N N . THR A 1 111 ? -9.279 14.208 0.433 1.00 93.56 111 THR A N 1
ATOM 898 C CA . THR A 1 111 ? -9.680 14.503 -0.952 1.00 93.56 111 THR A CA 1
ATOM 899 C C . THR A 1 111 ? -9.419 13.347 -1.914 1.00 93.56 111 THR A C 1
ATOM 901 O O . THR A 1 111 ? -10.032 13.297 -2.973 1.00 93.56 111 THR A O 1
ATOM 904 N N . ILE A 1 112 ? -8.559 12.401 -1.528 1.00 94.62 112 ILE A N 1
ATOM 905 C CA . ILE A 1 112 ? -8.192 11.217 -2.318 1.00 94.62 112 ILE A CA 1
ATOM 906 C C . ILE A 1 112 ? -8.639 9.925 -1.627 1.00 94.62 112 ILE A C 1
ATOM 908 O O . ILE A 1 112 ? -7.958 8.912 -1.696 1.00 94.62 112 ILE A O 1
ATOM 912 N N . TYR A 1 113 ? -9.753 9.944 -0.884 1.00 90.81 113 TYR A N 1
ATOM 913 C CA . TYR A 1 113 ? -10.124 8.834 0.003 1.00 90.81 113 TYR A CA 1
ATOM 914 C C . TYR A 1 113 ? -10.135 7.463 -0.695 1.00 90.81 113 TYR A C 1
ATOM 916 O O . TYR A 1 113 ? -9.617 6.507 -0.125 1.00 90.81 113 TYR A O 1
ATOM 924 N N . ALA A 1 114 ? -10.677 7.356 -1.912 1.00 90.06 114 ALA A N 1
ATOM 925 C CA . ALA A 1 114 ? -10.713 6.099 -2.667 1.00 90.06 114 ALA A CA 1
ATOM 926 C C . ALA A 1 114 ? -9.332 5.670 -3.203 1.00 90.06 114 ALA A C 1
ATOM 928 O O . ALA A 1 114 ? -9.043 4.476 -3.275 1.00 90.06 114 ALA A O 1
ATOM 929 N N . ASP A 1 115 ? -8.472 6.643 -3.501 1.00 95.06 115 ASP A N 1
ATOM 930 C CA . ASP A 1 115 ? -7.157 6.453 -4.127 1.00 95.06 115 ASP A CA 1
ATOM 931 C C . ASP A 1 115 ? -6.004 6.552 -3.122 1.00 95.06 115 ASP A C 1
ATOM 933 O O . ASP A 1 115 ? -4.837 6.625 -3.501 1.00 95.06 115 ASP A O 1
ATOM 937 N N . ARG A 1 116 ? -6.326 6.574 -1.824 1.00 95.56 116 ARG A N 1
ATOM 938 C CA . ARG A 1 116 ? -5.356 6.690 -0.736 1.00 95.56 116 ARG A CA 1
ATOM 939 C C . ARG A 1 116 ? -4.346 5.531 -0.787 1.00 95.56 116 ARG A C 1
ATOM 941 O O . ARG A 1 116 ? -4.721 4.422 -1.187 1.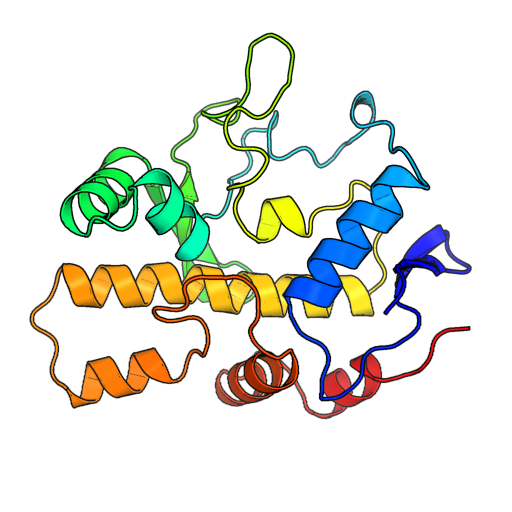00 95.56 116 ARG A O 1
ATOM 948 N N . PRO A 1 117 ? -3.097 5.757 -0.343 1.00 96.94 117 PRO A N 1
ATOM 949 C CA . PRO A 1 117 ? -2.071 4.730 -0.395 1.00 96.94 117 PRO A CA 1
ATOM 950 C C . PRO A 1 117 ? -2.418 3.537 0.491 1.00 96.94 117 PRO A C 1
ATOM 952 O O . PRO A 1 117 ? -3.194 3.649 1.450 1.00 96.94 117 PRO A O 1
ATOM 955 N N . ILE A 1 118 ? -1.831 2.387 0.178 1.00 97.75 118 ILE A N 1
ATOM 956 C CA . ILE A 1 118 ? -2.144 1.096 0.791 1.00 97.75 118 ILE A CA 1
ATOM 957 C C . ILE A 1 118 ? -2.034 1.127 2.320 1.00 97.75 118 ILE A C 1
ATOM 959 O O . ILE A 1 118 ? -2.918 0.627 3.015 1.00 97.75 118 ILE A O 1
ATOM 963 N N . ILE A 1 119 ? -1.020 1.814 2.858 1.00 94.75 119 ILE A N 1
ATOM 964 C CA . ILE A 1 119 ? -0.832 1.992 4.304 1.00 94.75 119 ILE A CA 1
ATOM 965 C C . ILE A 1 119 ? -2.017 2.739 4.924 1.00 94.75 119 ILE A C 1
ATOM 967 O O . ILE A 1 119 ? -2.528 2.327 5.965 1.00 94.75 119 ILE A O 1
ATOM 971 N N . CYS A 1 120 ? -2.518 3.789 4.267 1.00 94.25 120 CYS A N 1
ATOM 972 C CA . CYS A 1 120 ? -3.708 4.511 4.717 1.00 94.25 120 CYS A CA 1
ATOM 973 C C . CYS A 1 120 ? -4.983 3.667 4.607 1.00 94.25 120 CYS A C 1
ATOM 975 O O . CYS A 1 120 ? -5.918 3.883 5.377 1.00 94.25 120 CYS A O 1
ATOM 977 N N . ARG A 1 121 ? -5.063 2.728 3.656 1.00 95.50 121 ARG A N 1
ATOM 978 C CA . ARG A 1 121 ? -6.213 1.817 3.533 1.00 95.50 121 ARG A CA 1
ATOM 979 C C . ARG A 1 121 ? -6.218 0.712 4.585 1.00 95.50 121 ARG A C 1
ATOM 981 O O . ARG A 1 121 ? -7.294 0.334 5.023 1.00 95.50 121 ARG A O 1
ATOM 988 N N . LEU A 1 122 ? -5.048 0.235 5.002 1.00 95.75 122 LEU A N 1
ATOM 989 C CA . LEU A 1 122 ? -4.889 -0.803 6.029 1.00 95.75 122 LEU A CA 1
ATOM 990 C C . LEU A 1 122 ? -4.852 -0.245 7.460 1.00 95.75 122 LEU A C 1
ATOM 992 O O . LEU A 1 122 ? -4.772 -0.998 8.437 1.00 95.75 122 LEU A O 1
ATOM 996 N N . TYR A 1 123 ? -4.850 1.077 7.608 1.00 91.88 123 TYR A N 1
ATOM 997 C CA . TYR A 1 123 ? -4.786 1.718 8.907 1.00 91.88 123 TYR A CA 1
ATOM 998 C C . TYR A 1 123 ? -6.130 1.633 9.639 1.00 91.88 123 TYR A C 1
ATOM 1000 O O . TYR A 1 123 ? -7.167 2.051 9.130 1.00 91.88 123 TYR A O 1
ATOM 1008 N N . ILE A 1 124 ? -6.087 1.137 10.875 1.00 91.69 124 ILE A N 1
ATOM 1009 C CA . ILE A 1 12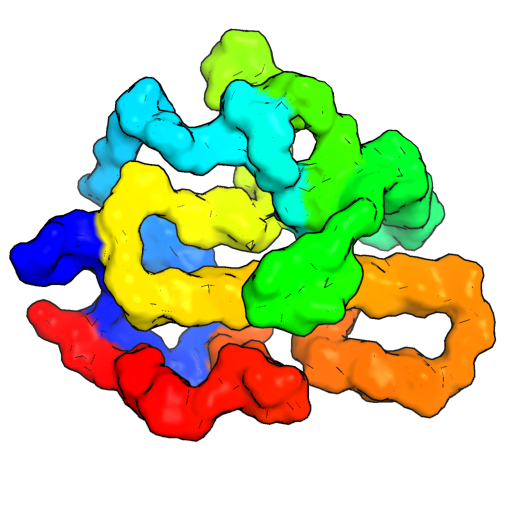4 ? -7.221 1.084 11.796 1.00 91.69 124 ILE A CA 1
ATOM 1010 C C . ILE A 1 124 ? -6.754 1.726 13.098 1.00 91.69 124 ILE A C 1
ATOM 1012 O O . ILE A 1 124 ? -5.776 1.258 13.687 1.00 91.69 124 ILE A O 1
ATOM 1016 N N . CYS A 1 125 ? -7.427 2.793 13.541 1.00 89.12 125 CYS A N 1
ATOM 1017 C CA . CYS A 1 125 ? -7.046 3.508 14.759 1.00 89.12 125 CYS A CA 1
ATOM 1018 C C . CYS A 1 125 ? -7.515 2.778 16.023 1.00 89.12 125 CYS A C 1
ATOM 1020 O O . CYS A 1 125 ? -8.446 3.192 16.708 1.00 89.12 125 CYS A O 1
ATOM 1022 N N . SER A 1 126 ? -6.890 1.637 16.283 1.00 89.88 126 SER A N 1
ATOM 1023 C CA . SER A 1 126 ? -7.155 0.756 17.412 1.00 89.88 126 SER A CA 1
ATOM 1024 C C . SER A 1 126 ? -5.908 -0.089 17.684 1.00 89.88 126 SER A C 1
ATOM 1026 O O . SER A 1 126 ? -5.099 -0.286 16.767 1.00 89.88 126 SER A O 1
ATOM 1028 N N . PRO A 1 127 ? -5.733 -0.646 18.897 1.00 92.00 127 PRO A N 1
ATOM 1029 C CA . PRO A 1 127 ? -4.764 -1.711 19.119 1.00 92.00 127 PRO A CA 1
ATOM 1030 C C . PRO A 1 127 ? -4.936 -2.833 18.089 1.00 92.00 127 PRO A C 1
ATOM 1032 O O . PRO A 1 127 ? -6.057 -3.193 17.731 1.00 92.00 127 PRO A O 1
ATOM 1035 N N . ARG A 1 128 ? -3.820 -3.366 17.592 1.00 93.69 128 ARG A N 1
ATOM 1036 C CA . ARG A 1 128 ? -3.764 -4.376 16.527 1.00 93.69 128 ARG A CA 1
ATOM 1037 C C . ARG A 1 128 ? -3.002 -5.593 17.029 1.00 93.69 128 ARG A C 1
ATOM 1039 O O . ARG A 1 128 ? -1.988 -5.447 17.714 1.00 93.69 128 ARG A O 1
ATOM 1046 N N . SER A 1 129 ? -3.502 -6.778 16.701 1.00 95.75 129 SER A N 1
ATOM 1047 C CA . SER A 1 129 ? -2.822 -8.040 16.985 1.00 95.75 129 SER A CA 1
ATOM 1048 C C . SER A 1 129 ? -1.504 -8.120 16.210 1.00 95.75 129 SER A C 1
ATOM 1050 O O . SER A 1 129 ? -1.315 -7.444 15.193 1.00 95.75 129 SER A O 1
ATOM 1052 N N . TYR A 1 130 ? -0.592 -8.975 16.672 1.00 94.44 130 TYR A N 1
ATOM 1053 C CA . TYR A 1 130 ? 0.660 -9.243 15.964 1.00 94.44 130 TYR A CA 1
ATOM 1054 C C . TYR A 1 130 ? 0.395 -9.704 14.520 1.00 94.44 130 TYR A C 1
ATOM 1056 O O . TYR A 1 130 ? 0.925 -9.113 13.585 1.00 94.44 130 TYR A O 1
ATOM 1064 N N . ARG A 1 131 ? -0.521 -10.660 14.324 1.00 94.94 131 ARG A N 1
ATOM 1065 C CA . ARG A 1 131 ? -0.868 -11.212 13.004 1.00 94.94 131 ARG A CA 1
ATOM 1066 C C . ARG A 1 131 ? -1.365 -10.156 12.019 1.00 94.94 131 ARG A C 1
ATOM 1068 O O . ARG A 1 131 ? -0.949 -10.153 10.861 1.00 94.94 131 ARG A O 1
ATOM 1075 N N . TYR A 1 132 ? -2.241 -9.252 12.464 1.00 96.44 132 TYR A N 1
ATOM 1076 C CA . TYR A 1 132 ? -2.705 -8.150 11.619 1.00 96.44 132 TYR A CA 1
ATOM 1077 C C . TYR A 1 132 ? -1.569 -7.177 11.283 1.00 96.44 132 TYR A C 1
ATOM 1079 O O . TYR A 1 132 ? -1.457 -6.725 10.144 1.00 96.44 132 TYR A O 1
ATOM 1087 N N . ASN A 1 133 ? -0.709 -6.866 12.260 1.00 95.25 133 ASN A N 1
ATOM 1088 C CA . ASN A 1 133 ? 0.447 -6.003 12.031 1.00 95.25 133 ASN A CA 1
ATOM 1089 C C . ASN A 1 133 ? 1.405 -6.605 10.998 1.00 95.25 133 ASN A C 1
ATOM 1091 O O . ASN A 1 133 ? 1.777 -5.890 10.076 1.00 95.25 133 ASN A O 1
ATOM 1095 N N . VAL A 1 134 ? 1.740 -7.895 11.093 1.00 96.12 134 VAL A N 1
ATOM 1096 C CA . VAL A 1 134 ? 2.634 -8.556 10.127 1.00 96.12 134 VAL A CA 1
ATOM 1097 C C . VAL A 1 134 ? 2.072 -8.468 8.710 1.00 96.12 134 VAL A C 1
ATOM 1099 O O . VAL A 1 134 ? 2.754 -7.958 7.826 1.00 96.12 134 VAL A O 1
ATOM 1102 N N . ILE A 1 135 ? 0.811 -8.865 8.488 1.00 96.69 135 ILE A N 1
ATOM 1103 C CA . ILE A 1 135 ? 0.195 -8.770 7.152 1.00 96.69 135 ILE A CA 1
ATOM 1104 C C . ILE A 1 135 ? 0.207 -7.329 6.641 1.00 96.69 135 ILE A C 1
ATOM 1106 O O . ILE A 1 135 ? 0.573 -7.097 5.489 1.00 96.69 135 ILE A O 1
ATOM 1110 N N . ARG A 1 136 ? -0.143 -6.350 7.486 1.00 96.50 136 ARG A N 1
ATOM 1111 C CA . ARG A 1 136 ? -0.098 -4.938 7.089 1.00 96.50 136 ARG A CA 1
ATOM 1112 C C . ARG A 1 136 ? 1.299 -4.530 6.625 1.00 96.50 136 ARG A C 1
ATOM 1114 O O . ARG A 1 136 ? 1.411 -3.898 5.580 1.00 96.50 136 ARG A O 1
ATOM 1121 N N . GLU A 1 137 ? 2.332 -4.849 7.399 1.00 96.25 137 GLU A N 1
ATOM 1122 C CA . GLU A 1 137 ? 3.705 -4.434 7.101 1.00 96.25 137 GLU A CA 1
ATOM 1123 C C . GLU A 1 137 ? 4.261 -5.122 5.851 1.00 96.25 137 GLU A C 1
ATOM 1125 O O . GLU A 1 137 ? 4.974 -4.483 5.079 1.00 96.25 137 GLU A O 1
ATOM 1130 N N . LEU A 1 138 ? 3.914 -6.389 5.612 1.00 97.94 138 LEU A N 1
ATOM 1131 C CA . LEU A 1 138 ? 4.307 -7.117 4.402 1.00 97.94 138 LEU A CA 1
ATOM 1132 C C . LEU A 1 138 ? 3.641 -6.545 3.151 1.00 97.94 138 LEU A C 1
ATOM 1134 O O . LEU A 1 138 ? 4.326 -6.254 2.168 1.00 97.94 138 LEU A O 1
ATOM 1138 N N . ILE A 1 139 ? 2.322 -6.324 3.203 1.00 98.44 139 ILE A N 1
ATOM 1139 C CA . ILE A 1 139 ? 1.591 -5.687 2.103 1.00 98.44 139 ILE A CA 1
ATOM 1140 C C . ILE A 1 139 ? 2.173 -4.297 1.850 1.00 98.44 139 ILE A C 1
ATOM 1142 O O . ILE A 1 139 ? 2.572 -3.991 0.730 1.00 98.44 139 ILE A O 1
ATOM 1146 N N . GLY A 1 140 ? 2.271 -3.479 2.900 1.00 97.81 140 GLY A N 1
ATOM 1147 C CA . GLY A 1 140 ? 2.830 -2.137 2.834 1.00 97.81 140 GLY A CA 1
ATOM 1148 C C . GLY A 1 140 ? 4.193 -2.122 2.155 1.00 97.81 140 GLY A C 1
ATOM 1149 O O . GLY A 1 140 ? 4.360 -1.507 1.109 1.00 97.81 140 GLY A O 1
ATOM 1150 N N . SER A 1 141 ? 5.149 -2.859 2.713 1.00 98.00 141 SER A N 1
ATOM 1151 C CA . SER A 1 141 ? 6.538 -2.865 2.246 1.00 98.00 141 SER A CA 1
ATOM 1152 C C . SER A 1 141 ? 6.659 -3.288 0.776 1.00 98.00 141 SER A C 1
ATOM 1154 O O . SER A 1 141 ? 7.400 -2.657 0.026 1.00 98.00 141 SER A O 1
ATOM 1156 N N . THR A 1 142 ? 5.873 -4.279 0.341 1.00 98.50 142 THR A N 1
ATOM 1157 C CA . THR A 1 142 ? 5.844 -4.747 -1.057 1.00 98.50 142 THR A CA 1
ATOM 1158 C C . THR A 1 142 ? 5.440 -3.627 -2.022 1.00 98.50 142 THR A C 1
ATOM 1160 O O . THR A 1 142 ? 6.157 -3.336 -2.978 1.00 98.50 142 THR A O 1
ATOM 1163 N N . TYR A 1 143 ? 4.334 -2.935 -1.747 1.00 98.75 143 TYR A N 1
ATOM 1164 C CA . TYR A 1 143 ? 3.821 -1.850 -2.594 1.00 98.75 143 TYR A CA 1
ATOM 1165 C C . TYR A 1 143 ? 4.671 -0.566 -2.528 1.00 98.75 143 TYR A C 1
ATOM 1167 O O . TYR A 1 143 ? 4.845 0.129 -3.531 1.00 98.75 143 TYR A O 1
ATOM 1175 N N . LEU A 1 144 ? 5.239 -0.249 -1.362 1.00 98.38 144 LEU A N 1
ATOM 1176 C CA . LEU A 1 144 ? 6.109 0.920 -1.188 1.00 98.38 144 LEU A CA 1
ATOM 1177 C C . LEU A 1 144 ? 7.422 0.770 -1.961 1.00 98.38 144 LEU A C 1
ATOM 1179 O O . LEU A 1 144 ? 7.876 1.711 -2.612 1.00 98.38 144 LEU A O 1
ATOM 1183 N N . GLN A 1 145 ? 8.015 -0.422 -1.932 1.00 98.19 145 GLN A N 1
ATOM 1184 C CA . GLN A 1 145 ? 9.219 -0.718 -2.699 1.00 98.19 145 GLN A CA 1
ATOM 1185 C C . GLN A 1 145 ? 8.930 -0.812 -4.205 1.00 98.19 145 GLN A C 1
ATOM 1187 O O . GLN A 1 145 ? 9.760 -0.391 -5.010 1.00 98.19 145 GLN A O 1
ATOM 1192 N N . ALA A 1 146 ? 7.739 -1.277 -4.601 1.00 98.56 146 ALA A N 1
ATOM 1193 C CA . ALA A 1 146 ? 7.332 -1.281 -6.003 1.00 98.56 146 ALA A CA 1
ATOM 1194 C C . ALA A 1 146 ? 7.348 0.129 -6.612 1.00 98.56 146 ALA A C 1
ATOM 1196 O O . ALA A 1 146 ? 7.823 0.290 -7.733 1.00 98.56 146 ALA A O 1
ATOM 1197 N N . LEU A 1 147 ? 6.929 1.165 -5.870 1.00 98.50 147 LEU A N 1
ATOM 1198 C CA . LEU A 1 147 ? 7.046 2.550 -6.348 1.00 98.50 147 LEU A CA 1
ATOM 1199 C C . LEU A 1 147 ? 8.499 2.941 -6.616 1.00 98.50 147 LEU A C 1
ATOM 1201 O O . LEU A 1 147 ? 8.780 3.584 -7.622 1.00 98.50 147 LEU A O 1
ATOM 1205 N N . VAL A 1 148 ? 9.419 2.543 -5.738 1.00 97.88 148 VAL A N 1
ATOM 1206 C CA . VAL A 1 148 ? 10.849 2.841 -5.889 1.00 97.88 148 VAL A CA 1
ATOM 1207 C C . VAL A 1 148 ? 11.399 2.159 -7.135 1.00 97.88 148 VAL A C 1
ATOM 1209 O O . VAL A 1 148 ? 12.045 2.806 -7.950 1.00 97.88 148 VAL A O 1
ATOM 1212 N N . TYR A 1 149 ? 11.089 0.880 -7.336 1.00 98.00 149 TYR A N 1
ATOM 1213 C CA . TYR A 1 149 ? 11.513 0.149 -8.528 1.00 98.00 149 TYR A CA 1
ATOM 1214 C C . TYR A 1 149 ? 10.921 0.708 -9.820 1.00 98.00 149 TYR A C 1
ATOM 1216 O O . TYR A 1 149 ? 11.645 0.862 -10.801 1.00 98.00 149 TYR A O 1
ATOM 1224 N N . GLU A 1 150 ? 9.629 1.034 -9.841 1.00 97.62 150 GLU A N 1
ATOM 1225 C CA . GLU A 1 150 ? 9.005 1.650 -11.012 1.00 97.62 150 GLU A CA 1
ATOM 1226 C C . GLU A 1 150 ? 9.619 3.013 -11.331 1.00 97.62 150 GLU A C 1
ATOM 1228 O O . GLU A 1 150 ? 9.856 3.324 -12.496 1.00 97.62 150 GLU A O 1
ATOM 1233 N N . ASP A 1 151 ? 9.908 3.814 -10.309 1.00 96.50 151 ASP A N 1
ATOM 1234 C CA . ASP A 1 151 ? 10.563 5.105 -10.465 1.00 96.50 151 ASP A CA 1
ATOM 1235 C C . ASP A 1 151 ? 11.982 4.974 -11.043 1.00 96.50 151 ASP A C 1
ATOM 1237 O O . ASP A 1 151 ? 12.326 5.677 -11.994 1.00 96.50 151 ASP A O 1
ATOM 1241 N N . GLU A 1 152 ? 12.778 4.019 -10.552 1.00 95.94 152 GLU A N 1
ATOM 1242 C CA . GLU A 1 152 ? 14.106 3.727 -11.105 1.00 95.94 152 GLU A CA 1
ATOM 1243 C C . GLU A 1 152 ? 14.021 3.246 -12.565 1.00 95.94 152 GLU A C 1
ATOM 1245 O O . GLU A 1 152 ? 14.871 3.617 -13.377 1.00 95.94 152 GLU A O 1
ATOM 1250 N N . ILE A 1 153 ? 12.991 2.466 -12.925 1.00 95.56 153 ILE A N 1
ATOM 1251 C CA . ILE A 1 153 ? 12.747 2.026 -14.310 1.00 95.56 153 ILE A CA 1
ATOM 1252 C C . ILE A 1 153 ? 12.372 3.206 -15.216 1.00 95.56 153 ILE A C 1
ATOM 1254 O O . ILE A 1 153 ? 12.825 3.248 -16.358 1.00 95.56 153 ILE A O 1
ATOM 1258 N N . ARG A 1 154 ? 11.561 4.160 -14.737 1.00 92.25 154 ARG A N 1
ATOM 1259 C CA . ARG A 1 154 ? 11.179 5.353 -15.516 1.00 92.25 154 ARG A CA 1
ATOM 1260 C C . ARG A 1 154 ? 12.358 6.309 -15.723 1.00 92.25 154 ARG A C 1
ATOM 1262 O O . ARG A 1 154 ? 12.473 6.907 -16.790 1.00 92.25 154 ARG A O 1
ATOM 1269 N N . HIS A 1 155 ? 13.228 6.454 -14.724 1.00 90.12 155 HIS A N 1
ATOM 1270 C CA . HIS A 1 155 ? 14.325 7.427 -14.742 1.00 90.12 155 HIS A CA 1
ATOM 1271 C C . HIS A 1 155 ? 15.608 6.934 -15.409 1.00 90.12 155 HIS A C 1
ATOM 1273 O O . HIS A 1 155 ? 16.376 7.742 -15.938 1.00 90.12 155 HIS A O 1
ATOM 1279 N N . ASN A 1 156 ? 15.877 5.631 -15.364 1.00 90.00 156 ASN A N 1
ATOM 1280 C CA . ASN A 1 156 ? 17.161 5.086 -15.779 1.00 90.00 156 ASN A CA 1
ATOM 1281 C C . ASN A 1 156 ? 17.010 4.146 -16.972 1.00 90.00 156 ASN A C 1
ATOM 1283 O O . ASN A 1 156 ? 16.059 3.380 -17.092 1.00 90.00 156 ASN A O 1
ATOM 1287 N N . ASN A 1 157 ? 18.027 4.122 -17.832 1.00 92.44 157 ASN A N 1
ATOM 1288 C CA . ASN A 1 157 ? 18.117 3.139 -18.906 1.00 92.44 157 ASN A CA 1
ATOM 1289 C C . ASN A 1 157 ? 18.656 1.803 -18.361 1.00 92.44 157 ASN A C 1
ATOM 1291 O O . ASN A 1 157 ? 19.835 1.475 -18.524 1.00 92.44 157 ASN A O 1
ATOM 1295 N N . LEU A 1 158 ? 17.808 1.073 -17.636 1.00 95.50 158 LEU A N 1
ATOM 1296 C CA . LEU A 1 158 ? 18.167 -0.182 -16.978 1.00 95.50 158 LEU A CA 1
ATOM 1297 C C . LEU A 1 158 ? 18.245 -1.352 -17.965 1.00 95.50 158 LEU A C 1
ATOM 1299 O O . LEU A 1 158 ? 17.532 -1.423 -18.965 1.00 95.50 158 LEU A O 1
ATOM 1303 N N . THR A 1 159 ? 19.093 -2.331 -17.650 1.00 96.12 159 THR A N 1
ATOM 1304 C CA . THR A 1 159 ? 19.156 -3.573 -18.431 1.00 96.12 159 THR A CA 1
ATOM 1305 C C . THR A 1 159 ? 17.906 -4.425 -18.208 1.00 96.12 159 THR A C 1
ATOM 1307 O O . THR A 1 159 ? 17.319 -4.412 -17.124 1.00 96.12 159 THR A O 1
ATOM 1310 N N . SER A 1 160 ? 17.544 -5.269 -19.181 1.00 95.50 160 SER A N 1
ATOM 1311 C CA . SER A 1 160 ? 16.441 -6.228 -19.012 1.00 95.50 160 SER A CA 1
ATOM 1312 C C . SER A 1 160 ? 16.646 -7.160 -17.814 1.00 95.50 160 SER A C 1
ATOM 1314 O O . SER A 1 160 ? 15.674 -7.567 -17.188 1.00 95.50 160 SER A O 1
ATOM 1316 N N . LYS A 1 161 ? 17.902 -7.475 -17.466 1.00 97.12 161 LYS A N 1
ATOM 1317 C CA . LYS A 1 161 ? 18.228 -8.270 -16.277 1.00 97.12 161 LYS A CA 1
ATOM 1318 C C . LYS A 1 161 ? 17.786 -7.552 -14.998 1.00 97.12 161 LYS A C 1
ATOM 1320 O O . LYS A 1 161 ? 17.059 -8.144 -14.213 1.00 97.12 161 LYS A O 1
ATOM 1325 N N . THR A 1 162 ? 18.165 -6.287 -14.834 1.00 96.94 162 THR A N 1
ATOM 1326 C CA . THR A 1 162 ? 17.799 -5.469 -13.665 1.00 96.94 162 THR A CA 1
ATOM 1327 C C . THR A 1 162 ? 16.287 -5.268 -13.570 1.00 96.94 162 THR A C 1
ATOM 1329 O O . THR A 1 162 ? 15.705 -5.439 -12.506 1.00 96.94 162 THR A O 1
ATOM 1332 N N . ILE A 1 163 ? 15.621 -4.990 -14.695 1.00 96.88 163 ILE A N 1
ATOM 1333 C CA . ILE A 1 163 ? 14.156 -4.857 -14.724 1.00 96.88 163 ILE A CA 1
ATOM 1334 C C . ILE A 1 163 ? 13.482 -6.166 -14.279 1.00 96.88 163 ILE A C 1
ATOM 1336 O O . ILE A 1 163 ? 12.509 -6.137 -13.530 1.00 96.88 163 ILE A O 1
ATOM 1340 N N . ASN A 1 164 ? 14.000 -7.320 -14.710 1.00 97.06 164 ASN A N 1
ATOM 1341 C CA . ASN A 1 164 ? 13.477 -8.622 -14.289 1.00 97.06 164 ASN A CA 1
ATOM 1342 C C . ASN A 1 164 ? 13.749 -8.925 -12.808 1.00 97.06 164 ASN A C 1
ATOM 1344 O O . ASN A 1 164 ? 12.965 -9.642 -12.196 1.00 97.06 164 ASN A O 1
ATOM 1348 N N . GLU A 1 165 ? 14.835 -8.403 -12.232 1.00 96.88 165 GLU A N 1
ATOM 1349 C CA . GLU A 1 165 ? 15.094 -8.489 -10.790 1.00 96.88 165 GLU A CA 1
ATOM 1350 C C . GLU A 1 165 ? 14.057 -7.675 -10.006 1.00 96.88 165 GLU A C 1
ATOM 1352 O O . GLU A 1 165 ? 13.460 -8.209 -9.078 1.00 96.88 165 GLU A O 1
ATOM 1357 N N . TYR A 1 166 ? 13.752 -6.446 -10.432 1.00 97.69 166 TYR A N 1
ATOM 1358 C CA . TYR A 1 166 ? 12.714 -5.617 -9.802 1.00 97.69 166 TYR A CA 1
ATOM 1359 C C . TYR A 1 166 ? 11.317 -6.232 -9.906 1.00 97.69 166 TYR A C 1
ATOM 1361 O O . TYR A 1 166 ? 10.567 -6.231 -8.935 1.00 97.69 166 TYR A O 1
ATOM 1369 N N . LYS A 1 167 ? 10.981 -6.834 -11.053 1.00 97.25 167 LYS A N 1
ATOM 1370 C CA . LYS A 1 167 ? 9.699 -7.527 -11.275 1.00 97.25 167 LYS A CA 1
ATOM 1371 C C . LYS A 1 167 ? 9.505 -8.801 -10.442 1.00 97.25 167 LYS A C 1
ATOM 1373 O O . LYS A 1 167 ? 8.465 -9.438 -10.572 1.00 97.25 167 LYS A O 1
ATOM 1378 N N . ARG A 1 168 ? 10.477 -9.196 -9.611 1.00 97.69 168 ARG A N 1
ATOM 1379 C CA . ARG A 1 168 ? 10.256 -10.227 -8.583 1.00 97.69 168 ARG A CA 1
ATOM 1380 C C . ARG A 1 168 ? 9.337 -9.735 -7.476 1.00 97.69 168 ARG A C 1
ATOM 1382 O O . ARG A 1 168 ? 8.615 -10.548 -6.913 1.00 97.69 168 ARG A O 1
ATOM 1389 N N . ASN A 1 169 ? 9.351 -8.432 -7.192 1.00 98.56 169 ASN A N 1
ATOM 1390 C CA . ASN A 1 169 ? 8.340 -7.827 -6.346 1.00 98.56 169 ASN A CA 1
ATOM 1391 C C . ASN A 1 169 ? 6.998 -7.886 -7.104 1.00 98.56 169 ASN A C 1
ATOM 1393 O O . ASN A 1 169 ? 6.878 -7.271 -8.173 1.00 98.56 169 ASN A O 1
ATOM 1397 N N . PRO A 1 170 ? 5.993 -8.610 -6.579 1.00 98.56 170 PRO A N 1
ATOM 1398 C CA . PRO A 1 170 ? 4.756 -8.878 -7.304 1.00 98.56 170 PRO A CA 1
ATOM 1399 C C . PRO A 1 170 ? 3.920 -7.615 -7.524 1.00 98.56 170 PRO A C 1
ATOM 1401 O O . PRO A 1 170 ? 3.038 -7.613 -8.377 1.00 98.56 170 PRO A O 1
ATOM 1404 N N . ALA A 1 171 ? 4.191 -6.531 -6.789 1.00 98.69 171 ALA A N 1
ATOM 1405 C CA . ALA A 1 171 ? 3.469 -5.274 -6.921 1.00 98.69 171 ALA A CA 1
ATOM 1406 C C . ALA A 1 171 ? 3.998 -4.353 -8.028 1.00 98.69 171 ALA A C 1
ATOM 1408 O O . ALA A 1 171 ? 3.373 -3.334 -8.317 1.00 98.69 171 ALA A O 1
ATOM 1409 N N . VAL A 1 172 ? 5.109 -4.682 -8.687 1.00 98.50 172 VAL A N 1
ATOM 1410 C CA . VAL A 1 172 ? 5.648 -3.844 -9.766 1.00 98.50 172 VAL A CA 1
ATOM 1411 C C . VAL A 1 172 ? 4.726 -3.878 -10.995 1.00 98.50 172 VAL A C 1
ATOM 1413 O O . VAL A 1 172 ? 4.479 -4.930 -11.581 1.00 98.50 172 VAL A O 1
ATOM 1416 N N . PHE A 1 173 ? 4.257 -2.701 -11.415 1.00 97.25 173 PHE A N 1
ATOM 1417 C CA . PHE A 1 173 ? 3.321 -2.440 -12.519 1.00 97.25 173 PHE A CA 1
ATOM 1418 C C . PHE A 1 173 ? 1.903 -3.004 -12.363 1.00 97.25 173 PHE A C 1
ATOM 1420 O O . PHE A 1 173 ? 1.150 -3.039 -13.345 1.00 97.25 173 PHE A O 1
ATOM 1427 N N . VAL A 1 174 ? 1.499 -3.421 -11.160 1.00 97.38 174 VAL A N 1
ATOM 1428 C CA . VAL A 1 174 ? 0.100 -3.808 -10.942 1.00 97.38 174 VAL A CA 1
ATOM 1429 C C . VAL A 1 174 ? -0.815 -2.587 -10.961 1.00 97.38 174 VAL A C 1
ATOM 1431 O O . VAL A 1 174 ? -0.416 -1.475 -10.610 1.00 97.38 174 VAL A O 1
ATOM 1434 N N . LYS A 1 175 ? -2.063 -2.792 -11.392 1.00 97.00 175 LYS A N 1
ATOM 1435 C CA . LYS A 1 175 ? -3.037 -1.699 -11.526 1.00 97.00 175 LYS A CA 1
ATOM 1436 C C . LYS A 1 175 ? -3.989 -1.559 -10.353 1.00 97.00 175 LYS A C 1
ATOM 1438 O O . LYS A 1 175 ? -4.514 -0.476 -10.105 1.00 97.00 175 LYS A O 1
ATOM 1443 N N . GLU A 1 176 ? -4.192 -2.651 -9.635 1.00 97.12 176 GLU A N 1
ATOM 1444 C CA . GLU A 1 176 ? -5.117 -2.736 -8.523 1.00 97.12 176 GLU A CA 1
ATOM 1445 C C . GLU A 1 176 ? -4.489 -3.512 -7.368 1.00 97.12 176 GLU A C 1
ATOM 1447 O O . GLU A 1 176 ? -3.460 -4.176 -7.496 1.00 97.12 176 GLU A O 1
ATOM 1452 N N . TYR A 1 177 ? -5.112 -3.389 -6.201 1.00 98.25 177 TYR A N 1
ATOM 1453 C CA . TYR A 1 177 ? -4.674 -4.073 -4.993 1.00 98.25 177 TYR A CA 1
ATOM 1454 C C . TYR A 1 177 ? -5.219 -5.508 -4.935 1.00 98.25 177 TYR A C 1
ATOM 1456 O O . TYR A 1 177 ? -5.881 -5.854 -3.966 1.00 98.25 177 TYR A O 1
ATOM 1464 N N . ASP A 1 178 ? -5.031 -6.321 -5.974 1.00 97.62 178 ASP A N 1
ATOM 1465 C CA . ASP A 1 178 ? -5.657 -7.649 -6.133 1.00 97.62 178 ASP A CA 1
ATOM 1466 C C . ASP A 1 178 ? -4.671 -8.832 -6.134 1.00 97.62 178 ASP A C 1
ATOM 1468 O O . ASP A 1 178 ? -5.082 -9.976 -6.318 1.00 97.62 178 ASP A O 1
ATOM 1472 N N . ILE A 1 179 ? -3.394 -8.572 -5.844 1.00 98.38 179 ILE A N 1
ATOM 1473 C CA . ILE A 1 179 ? -2.338 -9.587 -5.698 1.00 98.38 179 ILE A CA 1
ATOM 1474 C C . ILE A 1 179 ? -2.698 -10.586 -4.590 1.00 98.38 179 ILE A C 1
ATOM 1476 O O . ILE A 1 179 ? -3.283 -10.208 -3.565 1.00 98.38 179 ILE A O 1
ATOM 1480 N N . LEU A 1 180 ? -2.320 -11.855 -4.763 1.00 98.62 180 LEU A N 1
ATOM 1481 C CA . LEU A 1 180 ? -2.472 -12.872 -3.724 1.00 98.62 180 LEU A CA 1
ATOM 1482 C C . LEU A 1 180 ? -1.525 -12.605 -2.549 1.00 98.62 180 LEU A C 1
ATOM 1484 O O . LEU A 1 180 ? -0.351 -12.286 -2.729 1.00 98.62 180 LEU A O 1
ATOM 1488 N N . LEU A 1 181 ? -1.996 -12.837 -1.322 1.00 98.38 181 LEU A N 1
ATOM 1489 C CA . LEU A 1 181 ? -1.115 -12.785 -0.152 1.00 98.38 181 LEU A CA 1
ATOM 1490 C C . LEU A 1 181 ? 0.020 -13.808 -0.242 1.00 98.38 181 LEU A C 1
ATOM 1492 O O . LEU A 1 181 ? 1.111 -13.522 0.228 1.00 98.38 181 LEU A O 1
ATOM 1496 N N . GLU A 1 182 ? -0.205 -14.961 -0.880 1.00 98.00 182 GLU A N 1
ATOM 1497 C CA . GLU A 1 182 ? 0.858 -15.947 -1.109 1.00 98.00 182 GLU A CA 1
ATOM 1498 C C . GLU A 1 182 ? 2.002 -15.376 -1.951 1.00 98.00 182 GLU A C 1
ATOM 1500 O O . GLU A 1 182 ? 3.152 -15.612 -1.612 1.00 98.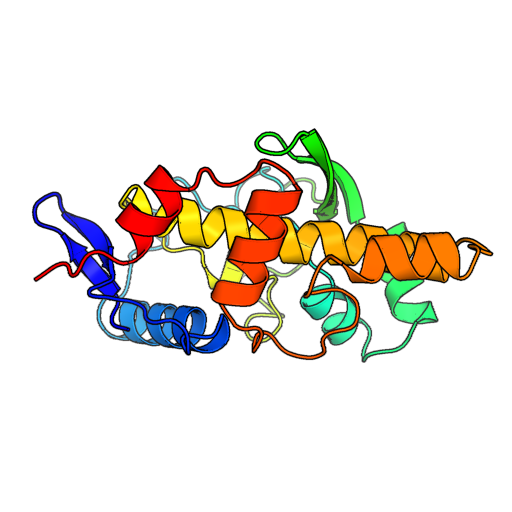00 182 GLU A O 1
ATOM 1505 N N . GLU A 1 183 ? 1.717 -14.573 -2.982 1.00 98.62 183 GLU A N 1
ATOM 1506 C CA . GLU A 1 183 ? 2.768 -13.939 -3.792 1.00 98.62 183 GLU A CA 1
ATOM 1507 C C . GLU A 1 183 ? 3.567 -12.922 -2.965 1.00 98.62 183 GLU A C 1
ATOM 1509 O O . GLU A 1 183 ? 4.784 -12.818 -3.104 1.00 98.62 183 GLU A O 1
ATOM 1514 N N . ILE A 1 184 ? 2.894 -12.204 -2.060 1.00 98.62 184 ILE A N 1
ATOM 1515 C CA . ILE A 1 184 ? 3.543 -11.291 -1.111 1.00 98.62 184 ILE A CA 1
ATOM 1516 C C . ILE A 1 184 ? 4.391 -12.061 -0.097 1.00 98.62 184 ILE A C 1
ATOM 1518 O O . ILE A 1 184 ? 5.486 -11.617 0.231 1.00 98.62 184 ILE A O 1
ATOM 1522 N N . PHE A 1 185 ? 3.912 -13.198 0.407 1.00 98.44 185 PHE A N 1
ATOM 1523 C CA . PHE A 1 185 ? 4.653 -14.019 1.365 1.00 98.44 185 PHE A CA 1
ATOM 1524 C C . PHE A 1 185 ? 5.874 -14.670 0.721 1.00 98.44 185 PHE A C 1
ATOM 1526 O O . PHE A 1 185 ? 6.952 -14.606 1.298 1.00 98.44 185 PHE A O 1
ATOM 1533 N N . ASP A 1 186 ? 5.736 -15.210 -0.490 1.00 98.12 186 ASP A N 1
ATOM 1534 C CA . ASP A 1 186 ? 6.854 -15.779 -1.245 1.00 98.12 186 ASP A CA 1
ATOM 1535 C C . ASP A 1 186 ? 7.920 -14.708 -1.535 1.00 98.12 186 ASP A C 1
ATOM 1537 O O . ASP A 1 186 ? 9.119 -14.957 -1.393 1.00 98.12 186 ASP A O 1
ATOM 1541 N N . TYR A 1 187 ? 7.491 -13.490 -1.889 1.00 98.06 187 TYR A N 1
ATOM 1542 C CA . TYR A 1 187 ? 8.398 -12.358 -2.059 1.00 98.06 187 TYR A CA 1
ATOM 1543 C C . TYR A 1 187 ? 9.073 -11.951 -0.743 1.00 98.06 187 TYR A C 1
ATOM 1545 O O . TYR A 1 187 ? 10.286 -11.766 -0.693 1.00 98.06 187 TYR A O 1
ATOM 1553 N N . ALA A 1 188 ? 8.301 -11.855 0.337 1.00 97.56 188 ALA A N 1
ATOM 1554 C CA . ALA A 1 188 ? 8.806 -11.492 1.651 1.00 97.56 188 ALA A CA 1
ATOM 1555 C C . ALA A 1 188 ? 9.821 -12.510 2.189 1.00 97.56 188 ALA A C 1
ATOM 1557 O O . ALA A 1 188 ? 10.844 -12.105 2.726 1.00 97.56 188 ALA A O 1
ATOM 1558 N N . GLU A 1 189 ? 9.585 -13.810 2.027 1.00 97.25 189 GLU A N 1
ATOM 1559 C CA . GLU A 1 189 ? 10.555 -14.853 2.388 1.00 97.25 189 GLU A CA 1
ATOM 1560 C C . GLU A 1 189 ? 11.846 -14.719 1.575 1.00 97.25 189 GLU A C 1
ATOM 1562 O O . GLU A 1 189 ? 12.942 -14.803 2.129 1.00 97.25 189 GLU A O 1
ATOM 1567 N N . TYR A 1 190 ? 11.731 -14.454 0.269 1.00 95.81 190 TYR A N 1
ATOM 1568 C CA . TYR A 1 190 ? 12.888 -14.232 -0.596 1.00 95.81 190 TYR A CA 1
ATOM 1569 C C . TYR A 1 190 ? 13.732 -13.022 -0.152 1.00 95.81 190 TYR A C 1
ATOM 1571 O O . TYR A 1 190 ? 14.961 -13.094 -0.170 1.00 95.81 190 TYR A O 1
ATOM 1579 N N . GLU A 1 191 ? 13.090 -11.934 0.279 1.00 95.25 191 GLU A N 1
ATOM 1580 C CA . GLU A 1 191 ? 13.759 -10.736 0.809 1.00 95.25 191 GLU A CA 1
ATOM 1581 C C . GLU A 1 191 ? 14.219 -10.886 2.276 1.00 95.25 191 GLU A C 1
ATOM 1583 O O . GLU A 1 191 ? 14.850 -9.981 2.824 1.00 95.25 191 GLU A O 1
ATOM 1588 N N . GLY A 1 192 ? 13.910 -12.008 2.939 1.00 95.25 192 GLY A N 1
ATOM 1589 C CA . GLY A 1 192 ? 14.210 -12.220 4.361 1.00 95.25 192 GLY A CA 1
ATOM 1590 C C . GLY A 1 192 ? 13.341 -11.381 5.306 1.00 95.25 192 GLY A C 1
ATOM 1591 O O . GLY A 1 192 ? 13.754 -11.039 6.411 1.00 95.25 192 GLY A O 1
ATOM 1592 N N . TRP A 1 193 ? 12.148 -10.991 4.862 1.00 95.88 193 TRP A N 1
ATOM 1593 C CA . TRP A 1 193 ? 11.184 -10.193 5.618 1.00 95.88 193 TRP A CA 1
ATOM 1594 C C . TRP A 1 193 ? 10.197 -11.029 6.437 1.00 95.88 193 TRP A C 1
ATOM 1596 O O . TRP A 1 193 ? 9.546 -10.488 7.338 1.00 95.88 193 TRP A O 1
ATOM 1606 N N . LEU A 1 194 ? 10.044 -12.303 6.094 1.00 96.44 194 LEU A N 1
ATOM 1607 C CA . LEU A 1 194 ? 9.121 -13.229 6.734 1.00 96.44 194 LEU A CA 1
ATOM 1608 C C . LEU A 1 194 ? 9.824 -14.569 6.933 1.00 96.44 194 LEU A C 1
ATOM 1610 O O . LEU A 1 194 ? 10.316 -15.146 5.963 1.00 96.44 194 LEU A O 1
ATOM 1614 N N . ASP A 1 195 ? 9.836 -15.063 8.167 1.00 93.56 195 ASP A N 1
ATOM 1615 C CA . ASP A 1 195 ? 10.308 -16.415 8.460 1.00 93.56 195 ASP A CA 1
ATOM 1616 C C . ASP A 1 195 ? 9.198 -17.454 8.206 1.00 93.56 195 ASP A C 1
ATOM 1618 O O . ASP A 1 195 ? 8.006 -17.175 8.364 1.00 93.56 195 ASP A O 1
ATOM 1622 N N . LEU A 1 196 ? 9.579 -18.690 7.859 1.00 87.94 196 LEU A N 1
ATOM 1623 C CA . LEU A 1 196 ? 8.623 -19.778 7.585 1.00 87.94 196 LEU A CA 1
ATOM 1624 C C . LEU A 1 196 ? 7.677 -20.042 8.771 1.00 87.94 196 LEU A C 1
ATOM 1626 O O . LEU A 1 196 ? 6.469 -20.185 8.580 1.00 87.94 196 LEU A O 1
ATOM 1630 N N . ASP A 1 197 ? 8.210 -20.042 9.995 1.00 89.75 197 ASP A N 1
ATOM 1631 C CA . ASP A 1 197 ? 7.425 -20.254 11.217 1.00 89.75 197 ASP A CA 1
ATOM 1632 C C . ASP A 1 197 ? 6.421 -19.106 11.452 1.00 89.75 197 ASP A C 1
ATOM 1634 O O . ASP A 1 197 ? 5.300 -19.329 11.920 1.00 89.75 197 ASP A O 1
ATOM 1638 N N . GLU A 1 198 ? 6.788 -17.870 11.085 1.00 92.50 198 GLU A N 1
ATOM 1639 C CA . GLU A 1 198 ? 5.880 -16.720 11.143 1.00 92.50 198 GLU A CA 1
ATOM 1640 C C . GLU A 1 198 ? 4.761 -16.853 10.102 1.00 92.50 198 GLU A C 1
ATOM 1642 O O . GLU A 1 198 ? 3.605 -16.559 10.412 1.00 92.50 198 GLU A O 1
ATOM 1647 N N . ARG A 1 199 ? 5.053 -17.350 8.889 1.00 95.25 199 ARG A N 1
ATOM 1648 C CA . ARG A 1 199 ? 4.029 -17.587 7.854 1.00 95.25 199 ARG A CA 1
ATOM 1649 C C . ARG A 1 199 ? 2.969 -18.583 8.313 1.00 95.25 199 ARG A C 1
ATOM 1651 O O . ARG A 1 199 ? 1.781 -18.355 8.076 1.00 95.25 199 ARG A O 1
ATOM 1658 N N . GLU A 1 200 ? 3.363 -19.664 8.983 1.00 93.19 200 GLU A N 1
ATOM 1659 C CA . GLU A 1 200 ? 2.410 -20.638 9.530 1.00 93.19 200 GLU A CA 1
ATOM 1660 C C . GLU A 1 200 ? 1.470 -20.005 10.570 1.00 93.19 200 GLU A C 1
ATOM 1662 O O . GLU A 1 200 ? 0.268 -20.290 10.578 1.00 93.19 200 GLU A O 1
ATOM 1667 N N . GLU A 1 201 ? 1.979 -19.092 11.405 1.00 93.25 201 GLU A N 1
ATOM 1668 C CA . GLU A 1 201 ? 1.172 -18.331 12.368 1.00 93.25 201 GLU A CA 1
ATOM 1669 C C . GLU A 1 201 ? 0.104 -17.473 11.673 1.00 93.25 201 GLU A C 1
ATOM 1671 O O . GLU A 1 201 ? -1.033 -17.384 12.150 1.00 93.25 201 GLU A O 1
ATOM 1676 N N . LEU A 1 202 ? 0.414 -16.889 10.510 1.00 95.25 202 LEU A N 1
ATOM 1677 C CA . LEU A 1 202 ? -0.550 -16.083 9.753 1.00 95.25 202 LEU A CA 1
ATOM 1678 C C . LEU A 1 202 ? -1.762 -16.899 9.284 1.00 95.25 202 LEU A C 1
ATOM 1680 O O . LEU A 1 202 ? -2.856 -16.346 9.163 1.00 95.25 202 LEU A O 1
ATOM 1684 N N . TYR A 1 203 ? -1.623 -18.213 9.100 1.00 94.88 203 TYR A N 1
ATOM 1685 C CA . TYR A 1 203 ? -2.709 -19.087 8.651 1.00 94.88 203 TYR A CA 1
ATOM 1686 C C . TYR A 1 203 ? -3.593 -19.657 9.765 1.00 94.88 203 TYR A C 1
ATOM 1688 O O . TYR A 1 203 ? -4.638 -20.236 9.461 1.00 94.88 203 TYR A O 1
ATOM 1696 N N . LYS A 1 204 ? -3.233 -19.495 11.043 1.00 92.06 204 LYS A N 1
ATOM 1697 C CA . LYS A 1 204 ? -4.008 -20.082 12.150 1.00 92.06 204 LYS A CA 1
ATOM 1698 C C . LYS A 1 204 ? -5.429 -19.520 12.214 1.00 92.06 204 LYS A C 1
ATOM 1700 O O . LYS A 1 204 ? -5.638 -18.315 12.132 1.00 92.06 204 LYS A O 1
ATOM 1705 N N . GLU A 1 205 ? -6.434 -20.368 12.391 1.00 87.94 205 GLU A N 1
ATOM 1706 C CA . GLU A 1 205 ? -7.800 -19.871 12.586 1.00 87.94 205 GLU A CA 1
ATOM 1707 C C . GLU A 1 205 ? -7.945 -19.258 13.992 1.00 87.94 205 GLU A C 1
ATOM 1709 O O . GLU A 1 205 ? -7.500 -19.836 14.985 1.00 87.94 205 GLU A O 1
ATOM 1714 N N . TYR A 1 206 ? -8.554 -18.075 14.071 1.00 78.69 206 TYR A N 1
ATOM 1715 C CA . TYR A 1 206 ? -8.923 -17.395 15.308 1.00 78.69 206 TYR A CA 1
ATOM 1716 C C . TYR A 1 206 ? -10.451 -17.380 15.420 1.00 78.69 206 TYR A C 1
ATOM 1718 O O . TYR A 1 206 ? -11.124 -16.764 14.591 1.00 78.69 206 TYR A O 1
ATOM 1726 N N . ASN A 1 207 ? -10.983 -18.088 16.420 1.00 62.84 207 ASN A N 1
ATOM 1727 C CA . ASN A 1 207 ? -12.423 -18.181 16.685 1.00 62.84 207 ASN A CA 1
ATOM 1728 C C . ASN A 1 207 ? -12.892 -17.045 17.591 1.00 62.84 207 ASN A C 1
ATOM 1730 O O . ASN A 1 207 ? -12.303 -16.905 18.685 1.00 62.84 207 ASN A O 1
#

Sequence (207 aa):
MKLQFDAEGKVNYDKINKSTTVKDILDSVDIFLNNNPLDCSGCEESCCKKSWSVEMDNICVNKLSNWNDEEALNFVQDKLIKKTNYYREFDQYVLNKKKDCNFITETNLCTIYADRPIICRLYICSPRSYRYNVIRELIGSTYLQALVYEDEIRHNNLTSKTINEYKRNPAVFVKEYDILLEEIFDYAEYEGWLDLDEREELYKEYN

Radius of gyration: 17.14 Å; chains: 1; bounding box: 39×43×43 Å

Organism: NCBI:txid225345

Foldseek 3Di:
DAWDQDPVRAIDDQFDDQQDFLVNLLVNLVVCCVVPVDPCVPQPPPPQFAQDWAFAFDQLLCVVQVVDLVSSLCCQVPFWDWDQDPQQRDIFITGPDDGGDPQADPVRDGVCVVSGHLLVSLDDRTHHDPLSVLLSVLLNVLRRVLSVLLNCVSPDPDDPVSNVVSVLSVNNPDNDRTHGVVSSQVSCVVSVNDDPVRVVVNGDGDD

pLDDT: mean 93.11, std 6.71, range [62.84, 98.75]

InterPro domains:
  IPR005358 Putative zinc- or iron-chelating domain containing protein [PF03692] (39-124)